Protein AF-A0A5R9F0Y2-F1 (afdb_monomer_lite)

Sequence (307 aa):
MKTRLLLIGHESNLNKVKTIAKEFPQLSIMTVEDQSEITPALSGKIDGVIVANPLQMPNEVSMLLDELPVFHMNYSAIALYTTLFKFFFNHNGNTSSPRMLSIDFFNKEDIRKQLAEEGISSERLRIKEYHASIDPAELINFHTGSWQKENEGAVITCHPEVYDSLKEEQVETYLITPTTPCVKSLLNSIIAKVKDYQKISQAENFRVRYEKAGSLLKEIGMSGTTIHRLGCLCDSIGSNNITAAELAKGFSITLRSARRILTTLEDHRIAKVIGEEQIKGRGRPRYVYHIDFNQFNVDKRLIPAYG

Radius of gyration: 22.87 Å; chains: 1; bounding box: 63×36×59 Å

pLDDT: mean 75.78, std 15.46, range [30.14, 96.06]

Foldseek 3Di:
DAAEEEEDDDPVQVVLLVVLCVVPPSHHYDYDPDPVPLALVCLLVHQAYEYQALADDPVVSCVSNFPHHYFYQDADVVLVVVQVVVVCVVVVPDPPDDAAEEEEEADPPVNCVVCVVVVHDCPSYNYDYDDNPDDLVVSLCSVVVVCVPDDQHAYEYRDPVSQVVCVVVVGRYHHRGHDSVSSVVRVVVCVVVSVVVVVVCVVAQFDWDQPPCPVVCVVLVHGPVLVVLLVVLCVVVVHLKDWLVSQCVSVVHDSVVSVVSQVSCVVSVQKDFPDWDDDPDDDDTTTIIRGRCVSRVPDTDGHRSPD

Secondary structure (DSSP, 8-state):
-PEEEEEES-HHHHHHHHHHHTT-TTEEEEE-SSGGG--GGGGGG-SEEEE-SSSPPPHHHHHHTTTSPEEEPPPPHHHHHHHHHHHHHHHTT--SSPPPEEEEES-HHHHHHHHHHTT---TTEEEEEP-TT--HHHHHHHHHHHHTTSSS-EEEES-HHHHHHHHHTT--EEE----HHHHHHHHHHHHHHHHHHHHHHHHSSEEEEESS-HHHHHHHT--HHHHHHHHHHHHHHTSSEEEHHHHHHHHT--HHHHHHHHHHHHHTTSEEEEEE---SSS----EEEEE-GGGTGGGEEEEES--

Organism: NCBI:txid2574798

InterPro domains:
  IPR036390 Winged helix DNA-binding domain superfamily [SSF46785] (240-295)

Structure (mmCIF, N/CA/C/O backbone):
data_AF-A0A5R9F0Y2-F1
#
_entry.id   AF-A0A5R9F0Y2-F1
#
loop_
_atom_site.group_PDB
_atom_site.id
_atom_site.type_symbol
_atom_site.label_atom_id
_atom_site.label_alt_id
_atom_site.label_comp_id
_atom_site.label_asym_id
_atom_site.label_entity_id
_atom_site.label_seq_id
_atom_site.pdbx_PDB_ins_code
_atom_site.Cartn_x
_atom_site.Cartn_y
_atom_site.Cartn_z
_atom_site.occupancy
_atom_site.B_iso_or_equiv
_atom_site.auth_seq_id
_atom_site.auth_comp_id
_atom_site.auth_asym_id
_atom_site.auth_atom_id
_atom_site.pdbx_PDB_model_num
ATOM 1 N N . MET A 1 1 ? -2.686 12.774 24.345 1.00 71.31 1 MET A N 1
ATOM 2 C CA . MET A 1 1 ? -2.269 11.362 24.193 1.00 71.31 1 MET A CA 1
ATOM 3 C C . MET A 1 1 ? -1.769 11.168 22.766 1.00 71.31 1 MET A C 1
ATOM 5 O O . MET A 1 1 ? -2.377 11.753 21.876 1.00 71.31 1 MET A O 1
ATOM 9 N N . LYS A 1 2 ? -0.657 10.453 22.540 1.00 87.50 2 LYS A N 1
ATOM 10 C CA . LYS A 1 2 ? -0.173 10.158 21.177 1.00 87.50 2 LYS A CA 1
ATOM 11 C C . LYS A 1 2 ? -0.897 8.933 20.620 1.00 87.50 2 LYS A C 1
ATOM 13 O O . LYS A 1 2 ? -1.121 7.993 21.374 1.00 87.50 2 LYS A O 1
ATOM 18 N N . THR A 1 3 ? -1.203 8.936 19.328 1.00 89.06 3 THR A N 1
ATOM 19 C CA . THR A 1 3 ? -1.705 7.763 18.605 1.00 89.06 3 THR A CA 1
ATOM 20 C C . THR A 1 3 ? -0.546 6.809 18.329 1.00 89.06 3 THR A C 1
ATOM 22 O O . THR A 1 3 ? 0.406 7.170 17.636 1.00 89.06 3 THR A O 1
ATOM 25 N N . ARG A 1 4 ? -0.607 5.603 18.885 1.00 91.44 4 ARG A N 1
ATOM 26 C CA . ARG A 1 4 ? 0.415 4.555 18.788 1.00 91.44 4 ARG A CA 1
ATOM 27 C C . ARG A 1 4 ? 0.116 3.686 17.574 1.00 91.44 4 ARG A C 1
ATOM 29 O O . ARG A 1 4 ? -0.968 3.128 17.481 1.00 91.44 4 ARG A O 1
ATOM 36 N N . LEU A 1 5 ? 1.042 3.578 16.635 1.00 91.12 5 LEU A N 1
ATOM 37 C CA . LEU A 1 5 ? 0.836 2.843 15.390 1.00 91.12 5 LEU A CA 1
ATOM 38 C C . LEU A 1 5 ? 1.921 1.791 15.238 1.00 91.12 5 LEU A C 1
ATOM 40 O O . LEU A 1 5 ? 3.105 2.111 15.352 1.00 91.12 5 LEU A O 1
ATOM 44 N N . LEU A 1 6 ? 1.515 0.561 14.944 1.00 91.06 6 LEU A N 1
ATOM 45 C CA . LEU A 1 6 ? 2.432 -0.473 14.493 1.00 91.06 6 LEU A CA 1
ATOM 46 C C . LEU A 1 6 ? 2.677 -0.291 12.997 1.00 91.06 6 LEU A C 1
ATOM 48 O O . LEU A 1 6 ? 1.733 -0.236 12.220 1.00 91.06 6 LEU A O 1
ATOM 52 N N . LEU A 1 7 ? 3.932 -0.200 12.587 1.00 91.12 7 LEU A N 1
ATOM 53 C CA . LEU A 1 7 ? 4.339 -0.110 11.195 1.00 91.12 7 LEU A CA 1
ATOM 54 C C . LEU A 1 7 ? 4.977 -1.438 10.780 1.00 91.12 7 LEU A C 1
ATOM 56 O O . LEU A 1 7 ? 5.962 -1.861 11.381 1.00 91.12 7 LEU A O 1
ATOM 60 N N . ILE A 1 8 ? 4.426 -2.060 9.739 1.00 87.19 8 ILE A N 1
ATOM 61 C CA . ILE A 1 8 ? 4.909 -3.326 9.177 1.00 87.19 8 ILE A CA 1
ATOM 62 C C . ILE A 1 8 ? 5.241 -3.166 7.695 1.00 87.19 8 ILE A C 1
ATOM 64 O O . ILE A 1 8 ? 4.561 -2.441 6.967 1.00 87.19 8 ILE A O 1
ATOM 68 N N . GLY A 1 9 ? 6.299 -3.830 7.238 1.00 83.88 9 GLY A N 1
ATOM 69 C CA . GLY A 1 9 ? 6.729 -3.798 5.844 1.00 83.88 9 GLY A CA 1
ATOM 70 C C . GLY A 1 9 ? 8.238 -3.946 5.674 1.00 83.88 9 GLY A C 1
ATOM 71 O O . GLY A 1 9 ? 8.953 -4.229 6.625 1.00 83.88 9 GLY A O 1
ATOM 72 N N . HIS A 1 10 ? 8.714 -3.739 4.449 1.00 86.12 10 HIS A N 1
ATOM 73 C CA . HIS A 1 10 ? 10.122 -3.894 4.091 1.00 86.12 10 HIS A CA 1
ATOM 74 C C . HIS A 1 10 ? 10.955 -2.725 4.620 1.00 86.12 10 HIS A C 1
ATOM 76 O O . HIS A 1 10 ? 10.489 -1.579 4.615 1.00 86.12 10 HIS A O 1
ATOM 82 N N . GLU A 1 11 ? 12.199 -2.990 5.020 1.00 86.69 11 GLU A N 1
ATOM 83 C CA . GLU A 1 11 ? 13.058 -2.047 5.747 1.00 86.69 11 GLU A CA 1
ATOM 84 C C . GLU A 1 11 ? 13.172 -0.678 5.052 1.00 86.69 11 GLU A C 1
ATOM 86 O O . GLU A 1 11 ? 13.029 0.376 5.680 1.00 86.69 11 GLU A O 1
ATOM 91 N N . SER A 1 12 ? 13.314 -0.678 3.722 1.00 83.62 12 SER A N 1
ATOM 92 C CA . SER A 1 12 ? 13.394 0.556 2.924 1.00 83.62 12 SER A CA 1
ATOM 93 C C . SER A 1 12 ? 12.154 1.449 3.074 1.00 83.62 12 SER A C 1
ATOM 95 O O . SER A 1 12 ? 12.262 2.678 3.120 1.00 83.62 12 SER A O 1
ATOM 97 N N . ASN A 1 13 ? 10.967 0.848 3.189 1.00 88.19 13 ASN A N 1
ATOM 98 C CA . ASN A 1 13 ? 9.717 1.574 3.400 1.00 88.19 13 ASN A CA 1
ATOM 99 C C . ASN A 1 13 ? 9.565 1.992 4.867 1.00 88.19 13 ASN A C 1
ATOM 101 O O . ASN A 1 13 ? 9.150 3.125 5.135 1.00 88.19 13 ASN A O 1
ATOM 105 N N . LEU A 1 14 ? 9.961 1.127 5.810 1.00 90.81 14 LEU A N 1
ATOM 106 C CA . LEU A 1 14 ? 9.933 1.423 7.244 1.00 90.81 14 LEU A CA 1
ATOM 107 C C . LEU A 1 14 ? 10.749 2.677 7.571 1.00 90.81 14 LEU A C 1
ATOM 109 O O . LEU A 1 14 ? 10.239 3.605 8.202 1.00 90.81 14 LEU A O 1
ATOM 113 N N . ASN A 1 15 ? 11.992 2.741 7.090 1.00 90.56 15 ASN A N 1
ATOM 114 C CA . ASN A 1 15 ? 12.909 3.852 7.344 1.00 90.56 15 ASN A CA 1
ATOM 115 C C . ASN A 1 15 ? 12.370 5.180 6.791 1.00 90.56 15 ASN A C 1
ATOM 117 O O . ASN A 1 15 ? 12.447 6.225 7.452 1.00 90.56 15 ASN A O 1
ATOM 121 N N . LYS A 1 16 ? 11.745 5.142 5.609 1.00 90.81 16 LYS A N 1
ATOM 122 C CA . LYS A 1 16 ? 11.126 6.316 4.984 1.00 90.81 16 LYS A CA 1
ATOM 123 C C . LYS A 1 16 ? 9.932 6.830 5.787 1.00 90.81 16 LYS A C 1
ATOM 125 O O . LYS A 1 16 ? 9.860 8.024 6.080 1.00 90.81 16 LYS A O 1
ATOM 130 N N . VAL A 1 17 ? 9.022 5.937 6.183 1.00 92.06 17 VAL A N 1
ATOM 131 C CA . VAL A 1 17 ? 7.842 6.305 6.980 1.00 92.06 17 VAL A CA 1
ATOM 132 C C . VAL A 1 17 ? 8.257 6.812 8.361 1.00 92.06 17 VAL A C 1
ATOM 134 O O . VAL A 1 17 ? 7.778 7.867 8.770 1.00 92.06 17 VAL A O 1
ATOM 137 N N . LYS A 1 18 ? 9.201 6.145 9.043 1.00 93.62 18 LYS A N 1
ATOM 138 C CA . LYS A 1 18 ? 9.765 6.596 10.330 1.00 93.62 18 LYS A CA 1
ATOM 139 C C . LYS A 1 18 ? 10.331 8.009 10.245 1.00 93.62 18 LYS A C 1
ATOM 141 O O . LYS A 1 18 ? 10.081 8.826 11.126 1.00 93.62 18 LYS A O 1
ATOM 146 N N . THR A 1 19 ? 11.088 8.300 9.188 1.00 95.00 19 THR A N 1
ATOM 147 C CA . THR A 1 19 ? 11.709 9.616 8.997 1.00 95.00 19 THR A CA 1
ATOM 148 C C . THR A 1 19 ? 10.657 10.708 8.848 1.00 95.00 19 THR A C 1
ATOM 150 O O . THR A 1 19 ? 10.726 11.715 9.546 1.00 95.00 19 THR A O 1
ATOM 153 N N . ILE A 1 20 ? 9.649 10.487 8.003 1.00 95.25 20 ILE A N 1
ATOM 154 C CA . ILE A 1 20 ? 8.573 11.459 7.763 1.00 95.25 20 ILE A CA 1
ATOM 155 C C . ILE A 1 20 ? 7.670 11.602 8.996 1.00 95.25 20 ILE A C 1
ATOM 157 O O . ILE A 1 20 ? 7.232 12.705 9.314 1.00 95.25 20 ILE A O 1
ATOM 161 N N . ALA A 1 21 ? 7.427 10.517 9.736 1.00 95.12 21 ALA A N 1
ATOM 162 C CA . ALA A 1 21 ? 6.605 10.529 10.944 1.00 95.12 21 ALA A CA 1
ATOM 163 C C . ALA A 1 21 ? 7.174 11.413 12.068 1.00 95.12 21 ALA A C 1
ATOM 165 O O . ALA A 1 21 ? 6.412 11.838 12.934 1.00 95.12 21 ALA A O 1
ATOM 166 N N . LYS A 1 22 ? 8.471 11.762 12.041 1.00 94.88 22 LYS A N 1
ATOM 167 C CA . LYS A 1 22 ? 9.067 12.741 12.972 1.00 94.88 22 LYS A CA 1
ATOM 168 C C . LYS A 1 22 ? 8.410 14.123 12.878 1.00 94.88 22 LYS A C 1
ATOM 170 O O . LYS A 1 22 ? 8.392 14.845 13.869 1.00 94.88 22 LYS A O 1
ATOM 175 N N . GLU A 1 23 ? 7.833 14.470 11.725 1.00 96.06 23 GLU A N 1
ATOM 176 C CA . GLU A 1 23 ? 7.070 15.711 11.528 1.00 96.06 23 GLU A CA 1
ATOM 177 C C . GLU A 1 23 ? 5.672 15.675 12.189 1.00 96.06 23 GLU A C 1
ATOM 179 O O . GLU A 1 23 ? 4.984 16.693 12.236 1.00 96.06 23 GLU A O 1
ATOM 184 N N . PHE A 1 24 ? 5.235 14.520 12.708 1.00 94.44 24 PHE A N 1
ATOM 185 C CA . PHE A 1 24 ? 3.897 14.292 13.261 1.00 94.44 24 PHE A CA 1
ATOM 186 C C . PHE A 1 24 ? 3.978 13.936 14.757 1.00 94.44 24 PHE A C 1
ATOM 188 O O . PHE A 1 24 ? 3.815 12.771 15.125 1.00 94.44 24 PHE A O 1
ATOM 195 N N . PRO A 1 25 ? 4.203 14.913 15.659 1.00 91.56 25 PRO A N 1
ATOM 196 C CA . PRO A 1 25 ? 4.453 14.661 17.086 1.00 91.56 25 PRO A CA 1
ATOM 197 C C . PRO A 1 25 ? 3.296 13.972 17.830 1.00 91.56 25 PRO A C 1
ATOM 199 O O . PRO A 1 25 ? 3.507 13.371 18.886 1.00 91.56 25 PRO A O 1
ATOM 202 N N . GLN A 1 26 ? 2.080 14.043 17.285 1.00 90.19 26 GLN A N 1
ATOM 203 C CA . GLN A 1 26 ? 0.885 13.346 17.760 1.00 90.19 26 GLN A CA 1
ATOM 204 C C . GLN A 1 26 ? 0.903 11.835 17.495 1.00 90.19 26 GLN A C 1
ATOM 206 O O . GLN A 1 26 ? 0.071 11.125 18.056 1.00 90.19 26 GLN A O 1
ATOM 211 N N . LEU A 1 27 ? 1.823 11.340 16.665 1.00 93.31 27 LEU A N 1
ATOM 212 C CA . LEU A 1 27 ? 1.974 9.924 16.352 1.00 93.31 27 LEU A CA 1
ATOM 213 C C . LEU A 1 27 ? 3.164 9.321 17.106 1.00 93.31 27 LEU A C 1
ATOM 215 O O . LEU A 1 27 ? 4.168 9.979 17.378 1.00 93.31 27 LEU A O 1
ATOM 219 N N . SER A 1 28 ? 3.047 8.041 17.436 1.00 93.81 28 SER A N 1
ATOM 220 C CA . SER A 1 28 ? 4.111 7.213 17.993 1.00 93.81 28 SER A CA 1
ATOM 221 C C . SER A 1 28 ? 4.219 5.953 17.149 1.00 93.81 28 SER A C 1
ATOM 223 O O . SER A 1 28 ? 3.343 5.097 17.219 1.00 93.81 28 SER A O 1
ATOM 225 N N . ILE A 1 29 ? 5.270 5.850 16.338 1.00 93.88 29 ILE A N 1
ATOM 226 C CA . ILE A 1 29 ? 5.467 4.722 15.423 1.00 93.88 29 ILE A CA 1
ATOM 227 C C . ILE A 1 29 ? 6.321 3.647 16.098 1.00 93.88 29 ILE A C 1
ATOM 229 O O . ILE A 1 29 ? 7.436 3.929 16.533 1.00 93.88 29 ILE A O 1
ATOM 233 N N . MET A 1 30 ? 5.802 2.425 16.148 1.00 91.00 30 MET A N 1
ATOM 234 C CA . MET A 1 30 ? 6.503 1.212 16.565 1.00 91.00 30 MET A CA 1
ATOM 235 C C . MET A 1 30 ? 6.769 0.337 15.338 1.00 91.00 30 MET A C 1
ATOM 237 O O . MET A 1 30 ? 5.952 0.299 14.425 1.00 91.00 30 MET A O 1
ATOM 241 N N . THR A 1 31 ? 7.890 -0.375 15.318 1.00 89.50 31 THR A N 1
ATOM 242 C CA . THR A 1 31 ? 8.151 -1.456 14.356 1.00 89.50 31 THR A CA 1
ATOM 243 C C . THR A 1 31 ? 8.477 -2.730 15.102 1.00 89.50 31 THR A C 1
ATOM 245 O O . THR A 1 31 ? 8.973 -2.655 16.223 1.00 89.50 31 THR A O 1
ATOM 248 N N . VAL A 1 32 ? 8.236 -3.854 14.446 1.00 83.06 32 VAL A N 1
ATOM 249 C CA . VAL A 1 32 ? 8.752 -5.170 14.827 1.00 83.06 32 VAL A CA 1
ATOM 250 C C . VAL A 1 32 ? 9.826 -5.566 13.819 1.00 83.06 32 VAL A C 1
ATOM 252 O O . VAL A 1 32 ? 9.733 -5.152 12.657 1.00 83.06 32 VAL A O 1
ATOM 255 N N . GLU A 1 33 ? 10.858 -6.277 14.262 1.00 72.75 33 GLU A N 1
ATOM 256 C CA . GLU A 1 33 ? 11.889 -6.801 13.358 1.00 72.75 33 GLU A CA 1
ATOM 257 C C . GLU A 1 33 ? 11.380 -8.079 12.688 1.00 72.75 33 GLU A C 1
ATOM 259 O O . GLU A 1 33 ? 11.522 -8.236 11.476 1.00 72.75 33 GLU A O 1
ATOM 264 N N . ASP A 1 34 ? 10.683 -8.919 13.455 1.00 73.19 34 ASP A N 1
ATOM 265 C CA . ASP A 1 34 ? 10.037 -10.140 12.984 1.00 73.19 34 ASP A CA 1
ATOM 266 C C . ASP A 1 34 ? 8.507 -10.077 13.164 1.00 73.19 34 ASP A C 1
ATOM 268 O O . ASP A 1 34 ? 7.974 -9.589 14.163 1.00 73.19 34 ASP A O 1
ATOM 272 N N . GLN A 1 35 ? 7.769 -10.612 12.188 1.00 70.62 35 GLN A N 1
ATOM 273 C CA . GLN A 1 35 ? 6.322 -10.800 12.293 1.00 70.62 35 GLN A CA 1
ATOM 274 C C . GLN A 1 35 ? 5.934 -11.708 13.470 1.00 70.62 35 GLN A C 1
ATOM 276 O O . GLN A 1 35 ? 4.839 -11.552 14.008 1.00 70.62 35 GLN A O 1
ATOM 281 N N . SER A 1 36 ? 6.821 -12.609 13.905 1.00 74.94 36 SER A N 1
ATOM 282 C CA . SER A 1 36 ? 6.625 -13.464 15.081 1.00 74.94 36 SER A CA 1
ATOM 283 C C . SER A 1 36 ? 6.487 -12.678 16.397 1.00 74.94 36 SER A C 1
ATOM 285 O O . SER A 1 36 ? 5.873 -13.166 17.347 1.00 74.94 36 SER A O 1
ATOM 287 N N . GLU A 1 37 ? 6.973 -11.432 16.452 1.00 79.69 37 GLU A N 1
ATOM 288 C CA . GLU A 1 37 ? 6.810 -10.536 17.606 1.00 79.69 37 GLU A CA 1
ATOM 289 C C . GLU A 1 37 ? 5.394 -9.949 17.714 1.00 79.69 37 GLU A C 1
ATOM 291 O O . GLU A 1 37 ? 4.997 -9.411 18.758 1.00 79.69 37 GLU A O 1
ATOM 296 N N . ILE A 1 38 ? 4.608 -10.038 16.638 1.00 79.81 38 ILE A N 1
ATOM 297 C CA . ILE A 1 38 ? 3.226 -9.579 16.626 1.00 79.81 38 ILE A CA 1
ATOM 298 C C . ILE A 1 38 ? 2.396 -10.579 17.425 1.00 79.81 38 ILE A C 1
ATOM 300 O O . ILE A 1 38 ? 2.061 -11.661 16.964 1.00 79.81 38 ILE A O 1
ATOM 304 N N . THR A 1 39 ? 2.046 -10.201 18.651 1.00 77.31 39 THR A N 1
ATOM 305 C CA . THR A 1 39 ? 1.266 -11.033 19.575 1.00 77.31 39 THR A CA 1
ATOM 306 C C . THR A 1 39 ? -0.058 -10.359 19.932 1.00 77.31 39 THR A C 1
ATOM 308 O O . THR A 1 39 ? -0.165 -9.132 19.841 1.00 77.31 39 THR A O 1
ATOM 311 N N . PRO A 1 40 ? -1.065 -11.097 20.440 1.00 68.81 40 PRO A N 1
ATOM 312 C CA . PRO A 1 40 ? -2.323 -10.491 20.882 1.00 68.81 40 PRO A CA 1
ATOM 313 C C . PRO A 1 40 ? -2.120 -9.441 21.984 1.00 68.81 40 PRO A C 1
ATOM 315 O O . PRO A 1 40 ? -2.870 -8.473 22.067 1.00 68.81 40 PRO A O 1
ATOM 318 N N . ALA A 1 41 ? -1.070 -9.577 22.803 1.00 72.38 41 ALA A N 1
ATOM 319 C CA . ALA A 1 41 ? -0.707 -8.604 23.835 1.00 72.38 41 ALA A CA 1
ATOM 320 C C . ALA A 1 41 ? -0.297 -7.231 23.262 1.00 72.38 41 ALA A C 1
ATOM 322 O O . ALA A 1 41 ? -0.355 -6.220 23.968 1.00 72.38 41 ALA A O 1
ATOM 323 N N . LEU A 1 42 ? 0.104 -7.176 21.988 1.00 76.19 42 LEU A N 1
ATOM 324 C CA . LEU A 1 42 ? 0.443 -5.936 21.298 1.00 76.19 42 LEU A CA 1
ATOM 325 C C . LEU A 1 42 ? -0.798 -5.074 21.030 1.00 76.19 42 LEU A C 1
ATOM 327 O O . LEU A 1 42 ? -0.689 -3.850 21.049 1.00 76.19 42 LEU A O 1
ATOM 331 N N . SER A 1 43 ? -1.977 -5.688 20.875 1.00 69.50 43 SER A N 1
ATOM 332 C CA . SER A 1 43 ? -3.241 -4.993 20.583 1.00 69.50 43 SER A CA 1
ATOM 333 C C . SER A 1 43 ? -3.607 -3.922 21.623 1.00 69.50 43 SER A C 1
ATOM 335 O O . SER A 1 43 ? -4.111 -2.862 21.271 1.00 69.50 43 SER A O 1
ATOM 337 N N . GLY A 1 44 ? -3.288 -4.133 22.908 1.00 70.94 44 GLY A N 1
ATOM 338 C CA . GLY A 1 44 ? -3.512 -3.142 23.972 1.00 70.94 44 GLY A CA 1
ATOM 339 C C . GLY A 1 44 ? -2.515 -1.971 23.968 1.00 70.94 44 GLY A C 1
ATOM 340 O O . GLY A 1 44 ? -2.725 -0.946 24.626 1.00 70.94 44 GLY A O 1
ATOM 341 N N . LYS A 1 45 ? -1.410 -2.104 23.226 1.00 81.69 45 LYS A N 1
ATOM 342 C CA . LYS A 1 45 ? -0.309 -1.131 23.178 1.00 81.69 45 LYS A CA 1
ATOM 343 C C . LYS A 1 45 ? -0.343 -0.237 21.941 1.00 81.69 45 LYS A C 1
ATOM 345 O O . LYS A 1 45 ? 0.433 0.717 21.886 1.00 81.69 45 LYS A O 1
ATOM 350 N N . ILE A 1 46 ? -1.222 -0.513 20.985 1.00 86.31 46 ILE A N 1
ATOM 351 C CA . ILE A 1 46 ? -1.325 0.217 19.722 1.00 86.31 46 ILE A CA 1
ATOM 352 C C . ILE A 1 46 ? -2.778 0.603 19.436 1.00 86.31 46 ILE A C 1
ATOM 354 O O . ILE A 1 46 ? -3.711 -0.004 19.948 1.00 86.31 46 ILE A O 1
ATOM 358 N N . ASP A 1 47 ? -2.954 1.630 18.616 1.00 82.38 47 ASP A N 1
ATOM 359 C CA . ASP A 1 47 ? -4.246 2.206 18.236 1.00 82.38 47 ASP A CA 1
ATOM 360 C C . ASP A 1 47 ? -4.547 1.990 16.734 1.00 82.38 47 ASP A C 1
ATOM 362 O O . ASP A 1 47 ? -5.606 2.378 16.245 1.00 82.38 47 ASP A O 1
ATOM 366 N N . GLY A 1 48 ? -3.612 1.394 15.984 1.00 82.00 48 GLY A N 1
ATOM 367 C CA . GLY A 1 48 ? -3.753 1.084 14.562 1.00 82.00 48 GLY A CA 1
ATOM 368 C C . GLY A 1 48 ? -2.488 0.484 13.949 1.00 82.00 48 GLY A C 1
ATOM 369 O O . GLY A 1 48 ? -1.419 0.485 14.565 1.00 82.00 48 GLY A O 1
ATOM 370 N N . VAL A 1 49 ? -2.615 -0.009 12.718 1.00 85.38 49 VAL A N 1
ATOM 371 C CA . VAL A 1 49 ? -1.536 -0.668 11.966 1.00 85.38 49 VAL A CA 1
ATOM 372 C C . VAL A 1 49 ? -1.335 0.041 10.632 1.00 85.38 49 VAL A C 1
ATOM 374 O O . VAL A 1 49 ? -2.302 0.314 9.931 1.00 85.38 49 VAL A O 1
ATOM 377 N N . ILE A 1 50 ? -0.092 0.332 10.257 1.00 87.38 50 ILE A N 1
ATOM 378 C CA . ILE A 1 50 ? 0.285 0.800 8.925 1.00 87.38 50 ILE A CA 1
ATOM 379 C C . ILE A 1 50 ? 0.993 -0.338 8.193 1.00 87.38 50 ILE A C 1
ATOM 381 O O . ILE A 1 50 ? 2.065 -0.774 8.611 1.00 87.38 50 ILE A O 1
ATOM 385 N N . VAL A 1 51 ? 0.433 -0.753 7.061 1.00 83.81 51 VAL A N 1
ATOM 386 C CA . VAL A 1 51 ? 1.081 -1.661 6.111 1.00 83.81 51 VAL A CA 1
ATOM 387 C C . VAL A 1 51 ? 1.826 -0.818 5.083 1.00 83.81 51 VAL A C 1
ATOM 389 O O . VAL A 1 51 ? 1.217 -0.140 4.253 1.00 83.81 51 VAL A O 1
ATOM 392 N N . ALA A 1 52 ? 3.155 -0.814 5.169 1.00 83.81 52 ALA A N 1
ATOM 393 C CA . ALA A 1 52 ? 4.019 0.041 4.362 1.00 83.81 52 ALA A CA 1
ATOM 394 C C . ALA A 1 52 ? 4.268 -0.496 2.944 1.00 83.81 52 ALA A C 1
ATOM 396 O O . ALA A 1 52 ? 4.721 0.245 2.072 1.00 83.81 52 ALA A O 1
ATOM 397 N N . ASN A 1 53 ? 3.964 -1.769 2.708 1.00 76.25 53 ASN A N 1
ATOM 398 C CA . ASN A 1 53 ? 4.149 -2.452 1.433 1.00 76.25 53 ASN A CA 1
ATOM 399 C C . ASN A 1 53 ? 2.823 -2.528 0.660 1.00 76.25 53 ASN A C 1
ATOM 401 O O . ASN A 1 53 ? 1.762 -2.484 1.282 1.00 76.25 53 ASN A O 1
ATOM 405 N N . PRO A 1 54 ? 2.857 -2.702 -0.672 1.00 62.78 54 PRO A N 1
ATOM 406 C CA . PRO A 1 54 ? 1.649 -2.957 -1.461 1.00 62.78 54 PRO A CA 1
ATOM 407 C C . PRO A 1 54 ? 1.050 -4.361 -1.234 1.00 62.78 54 PRO A C 1
ATOM 409 O O . PRO A 1 54 ? 0.041 -4.702 -1.850 1.00 62.78 54 PRO A O 1
ATOM 412 N N . LEU A 1 55 ? 1.656 -5.153 -0.345 1.00 64.12 55 LEU A N 1
ATOM 413 C CA . LEU A 1 55 ? 1.232 -6.497 0.030 1.00 64.12 55 LEU A CA 1
ATOM 414 C C . LEU A 1 55 ? -0.024 -6.477 0.903 1.00 64.12 55 LEU A C 1
ATOM 416 O O . LEU A 1 55 ? -0.269 -5.539 1.671 1.00 64.12 55 LEU A O 1
ATOM 420 N N . GLN A 1 56 ? -0.793 -7.562 0.825 1.00 63.16 56 GLN A N 1
ATOM 421 C CA . GLN A 1 56 ? -1.783 -7.851 1.854 1.00 63.16 56 GLN A CA 1
ATOM 422 C C . GLN A 1 56 ? -1.072 -8.185 3.162 1.00 63.16 56 GLN A C 1
ATOM 424 O O . GLN A 1 56 ? 0.021 -8.749 3.180 1.00 63.16 56 GLN A O 1
ATOM 429 N N . MET A 1 57 ? -1.699 -7.805 4.269 1.00 66.75 57 MET A N 1
ATOM 430 C CA . MET A 1 57 ? -1.249 -8.259 5.574 1.00 66.75 57 MET A CA 1
ATOM 431 C C . MET A 1 57 ? -1.473 -9.778 5.657 1.00 66.75 57 MET A C 1
ATOM 433 O O . MET A 1 57 ? -2.563 -10.215 5.280 1.00 66.75 57 MET A O 1
ATOM 437 N N . PRO A 1 58 ? -0.495 -10.570 6.134 1.00 65.50 58 PRO A N 1
ATOM 438 C CA . PRO A 1 58 ? -0.691 -12.001 6.342 1.00 65.50 58 PRO A CA 1
ATOM 439 C C . PRO A 1 58 ? -1.919 -12.268 7.215 1.00 65.50 58 PRO A C 1
ATOM 441 O O . PRO A 1 58 ? -2.205 -11.504 8.145 1.00 65.50 58 PRO A O 1
ATOM 444 N N . ASN A 1 59 ? -2.652 -13.342 6.921 1.00 62.28 59 ASN A N 1
ATOM 445 C CA . ASN A 1 59 ? -3.897 -13.664 7.620 1.00 62.28 59 ASN A CA 1
ATOM 446 C C . ASN A 1 59 ? -3.657 -13.862 9.121 1.00 62.28 59 ASN A C 1
ATOM 448 O O . ASN A 1 59 ? -4.448 -13.408 9.939 1.00 62.28 59 ASN A O 1
ATOM 452 N N . GLU A 1 60 ? -2.532 -14.467 9.485 1.00 64.31 60 GLU A N 1
ATOM 453 C CA . GLU A 1 60 ? -2.110 -14.711 10.861 1.00 64.31 60 GLU A CA 1
ATOM 454 C C . GLU A 1 60 ? -1.971 -13.388 11.620 1.00 64.31 60 GLU A C 1
ATOM 456 O O . GLU A 1 60 ? -2.570 -13.204 12.678 1.00 64.31 60 GLU A O 1
ATOM 461 N N . VAL A 1 61 ? -1.266 -12.417 11.032 1.00 67.50 61 VAL A N 1
ATOM 462 C CA . VAL A 1 61 ? -1.106 -11.065 11.588 1.00 67.50 61 VAL A CA 1
ATOM 463 C C . VAL A 1 61 ? -2.458 -10.353 11.678 1.00 67.50 61 VAL A C 1
ATOM 465 O O . VAL A 1 61 ? -2.756 -9.709 12.686 1.00 67.50 61 VAL A O 1
ATOM 468 N N . SER A 1 62 ? -3.310 -10.515 10.660 1.00 66.31 62 SER A N 1
ATOM 469 C CA . SER A 1 62 ? -4.666 -9.959 10.657 1.00 66.31 62 SER A CA 1
ATOM 470 C C . SER A 1 62 ? -5.539 -10.499 11.782 1.00 66.31 62 SER A C 1
ATOM 472 O O . SER A 1 62 ? -6.345 -9.750 12.327 1.00 66.31 62 SER A O 1
ATOM 474 N N . MET A 1 63 ? -5.398 -11.778 12.125 1.00 64.50 63 MET A N 1
ATOM 475 C CA . MET A 1 63 ? -6.153 -12.413 13.205 1.00 64.50 63 MET A CA 1
ATOM 476 C C . MET A 1 63 ? -5.636 -12.008 14.591 1.00 64.50 63 MET A C 1
ATOM 478 O O . MET A 1 63 ? -6.406 -11.976 15.547 1.00 64.50 63 MET A O 1
ATOM 482 N N . LEU A 1 64 ? -4.341 -11.708 14.722 1.00 63.22 64 LEU A N 1
ATOM 483 C CA . LEU A 1 64 ? -3.711 -11.338 15.997 1.00 63.22 64 LEU A CA 1
ATOM 484 C C . LEU A 1 64 ? -3.952 -9.874 16.381 1.00 63.22 64 LEU A C 1
ATOM 486 O O . LEU A 1 64 ? -3.999 -9.545 17.567 1.00 63.22 64 LEU A O 1
ATOM 490 N N . LEU A 1 65 ? -4.101 -9.006 15.381 1.00 65.56 65 LEU A N 1
ATOM 491 C CA . LEU A 1 65 ? -4.360 -7.573 15.534 1.00 65.56 65 LEU A CA 1
ATOM 492 C C . LEU A 1 65 ? -5.838 -7.227 15.324 1.00 65.56 65 LEU A C 1
ATOM 494 O O . LEU A 1 65 ? -6.159 -6.089 14.967 1.00 65.56 65 LEU A O 1
ATOM 498 N N . ASP A 1 66 ? -6.716 -8.216 15.523 1.00 57.72 66 ASP A N 1
ATOM 499 C CA . ASP A 1 66 ? -8.150 -8.080 15.304 1.00 57.72 66 ASP A CA 1
ATOM 500 C C . ASP A 1 66 ? -8.688 -6.840 16.034 1.00 57.72 66 ASP A C 1
ATOM 502 O O . ASP A 1 66 ? -8.227 -6.448 17.106 1.00 57.72 66 ASP A O 1
ATOM 506 N N . GLU A 1 67 ? -9.650 -6.191 15.393 1.00 59.56 67 GLU A N 1
ATOM 507 C CA . GLU A 1 67 ? -10.270 -4.927 15.796 1.00 59.56 67 GLU A CA 1
ATOM 508 C C . GLU A 1 67 ? -9.501 -3.609 15.582 1.00 59.56 67 GLU A C 1
ATOM 510 O O . GLU A 1 67 ? -10.113 -2.537 15.649 1.00 59.56 67 GLU A O 1
ATOM 515 N N . LEU A 1 68 ? -8.209 -3.636 15.250 1.00 69.75 68 LEU A N 1
ATOM 516 C CA . LEU A 1 68 ? -7.461 -2.403 14.988 1.00 69.75 68 LEU A CA 1
ATOM 517 C C . LEU A 1 68 ? -7.674 -1.876 13.561 1.00 69.75 68 LEU A C 1
ATOM 519 O O . LEU A 1 68 ? -7.742 -2.651 12.604 1.00 69.75 68 LEU A O 1
ATOM 523 N N . PRO A 1 69 ? -7.729 -0.545 13.364 1.00 71.81 69 PRO A N 1
ATOM 524 C CA . PRO A 1 69 ? -7.766 0.015 12.025 1.00 71.81 69 PRO A CA 1
ATOM 525 C C . PRO A 1 69 ? -6.436 -0.249 11.305 1.00 71.81 69 PRO A C 1
ATOM 527 O O . PRO A 1 69 ? -5.369 0.174 11.759 1.00 71.81 69 PRO A O 1
ATOM 530 N N . VAL A 1 70 ? -6.521 -0.923 10.158 1.00 77.62 70 VAL A N 1
ATOM 531 C CA . VAL A 1 70 ? -5.388 -1.184 9.263 1.00 77.62 70 VAL A CA 1
ATOM 532 C C . VAL A 1 70 ? -5.373 -0.148 8.142 1.00 77.62 70 VAL A C 1
ATOM 534 O O . VAL A 1 70 ? -6.367 0.082 7.448 1.00 77.62 70 VAL A O 1
ATOM 537 N N . PHE A 1 71 ? -4.228 0.498 7.970 1.00 80.12 71 PHE A N 1
ATOM 538 C CA . PHE A 1 71 ? -3.988 1.561 7.010 1.00 80.12 71 PHE A CA 1
ATOM 539 C C . PHE A 1 71 ? -2.946 1.101 5.998 1.00 80.12 71 PHE A C 1
ATOM 541 O O . PHE A 1 71 ? -1.799 0.842 6.348 1.00 80.12 71 PHE A O 1
ATOM 548 N N . HIS A 1 72 ? -3.334 1.025 4.731 1.00 75.75 72 HIS A N 1
ATOM 549 C CA . HIS A 1 72 ? -2.435 0.600 3.664 1.00 75.75 72 HIS A CA 1
ATOM 550 C C . HIS A 1 72 ? -1.775 1.806 2.998 1.00 75.75 72 HIS A C 1
ATOM 552 O O . HIS A 1 72 ? -2.429 2.814 2.712 1.00 75.75 72 HIS A O 1
ATOM 558 N N . MET A 1 73 ? -0.474 1.695 2.735 1.00 77.12 73 MET A N 1
ATOM 559 C CA . MET A 1 73 ? 0.238 2.658 1.908 1.00 77.12 73 MET A CA 1
ATOM 560 C C . MET A 1 73 ? -0.220 2.553 0.456 1.00 77.12 73 MET A C 1
ATOM 562 O O . MET A 1 73 ? -0.145 1.496 -0.166 1.00 77.12 73 MET A O 1
ATOM 566 N N . ASN A 1 74 ? -0.640 3.687 -0.100 1.00 67.06 74 ASN A N 1
ATOM 567 C CA . ASN A 1 74 ? -0.940 3.795 -1.520 1.00 67.06 74 ASN A CA 1
ATOM 568 C C . ASN A 1 74 ? 0.328 4.142 -2.301 1.00 67.06 74 ASN A C 1
ATOM 570 O O . ASN A 1 74 ? 1.082 5.046 -1.925 1.00 67.06 74 ASN A O 1
ATOM 574 N N . TYR A 1 75 ? 0.511 3.465 -3.429 1.00 70.62 75 TYR A N 1
ATOM 575 C CA . TYR A 1 75 ? 1.574 3.737 -4.385 1.00 70.62 75 TYR A CA 1
ATOM 576 C C . TYR A 1 75 ? 0.978 4.498 -5.568 1.00 70.62 75 TYR A C 1
ATOM 578 O O . TYR A 1 75 ? -0.009 4.075 -6.160 1.00 70.62 75 TYR A O 1
ATOM 586 N N . SER A 1 76 ? 1.544 5.664 -5.875 1.00 72.25 76 SER A N 1
ATOM 587 C CA . SER A 1 76 ? 1.100 6.516 -6.985 1.00 72.25 76 SER A CA 1
ATOM 588 C C . SER A 1 76 ? 1.981 6.314 -8.214 1.00 72.25 76 SER A C 1
ATOM 590 O O . SER A 1 76 ? 3.149 5.960 -8.073 1.00 72.25 76 SER A O 1
ATOM 592 N N . ALA A 1 77 ? 1.471 6.621 -9.412 1.00 80.62 77 ALA A N 1
ATOM 593 C CA . ALA A 1 77 ? 2.271 6.630 -10.646 1.00 80.62 77 ALA A CA 1
ATOM 594 C C . ALA A 1 77 ? 3.541 7.497 -10.520 1.00 80.62 77 ALA A C 1
ATOM 596 O O . ALA A 1 77 ? 4.594 7.149 -11.040 1.00 80.62 77 ALA A O 1
ATOM 597 N N . ILE A 1 78 ? 3.490 8.561 -9.711 1.00 83.00 78 ILE A N 1
ATOM 598 C CA . ILE A 1 78 ? 4.649 9.401 -9.376 1.00 83.00 78 ILE A CA 1
ATOM 599 C C . ILE A 1 78 ? 5.780 8.585 -8.728 1.00 83.00 78 ILE A C 1
ATOM 601 O O . ILE A 1 78 ? 6.951 8.860 -8.982 1.00 83.00 78 ILE A O 1
ATOM 605 N N . ALA A 1 79 ? 5.462 7.582 -7.902 1.00 86.69 79 ALA A N 1
ATOM 606 C CA . ALA A 1 79 ? 6.465 6.697 -7.309 1.00 86.69 79 ALA A CA 1
ATOM 607 C C . ALA A 1 79 ? 7.205 5.900 -8.391 1.00 86.69 79 ALA A C 1
ATOM 609 O O . ALA A 1 79 ? 8.434 5.868 -8.382 1.00 86.69 79 ALA A O 1
ATOM 610 N N . LEU A 1 80 ? 6.464 5.335 -9.352 1.00 88.25 80 LEU A N 1
ATOM 611 C CA . LEU A 1 80 ? 7.036 4.653 -10.511 1.00 88.25 80 LEU A CA 1
ATOM 612 C C . LEU A 1 80 ? 7.908 5.608 -11.338 1.00 88.25 80 LEU A C 1
ATOM 614 O O . LEU A 1 80 ? 9.065 5.296 -11.605 1.00 88.25 80 LEU A O 1
ATOM 618 N N . TYR A 1 81 ? 7.397 6.794 -11.682 1.00 89.44 81 TYR A N 1
ATOM 619 C CA . TYR A 1 81 ? 8.143 7.791 -12.459 1.00 89.44 81 TYR A CA 1
ATOM 620 C C . TYR A 1 81 ? 9.411 8.260 -11.748 1.00 89.44 81 TYR A C 1
ATOM 622 O O . TYR A 1 81 ? 10.449 8.420 -12.382 1.00 89.44 81 TYR A O 1
ATOM 630 N N . THR A 1 82 ? 9.371 8.410 -10.424 1.00 89.62 82 THR A N 1
ATOM 631 C CA . THR A 1 82 ? 10.560 8.740 -9.628 1.00 89.62 82 THR A CA 1
ATOM 632 C C . THR A 1 82 ? 11.600 7.623 -9.701 1.00 89.62 82 THR A C 1
ATOM 634 O O . THR A 1 82 ? 12.793 7.904 -9.798 1.00 89.62 82 THR A O 1
ATOM 637 N N . THR A 1 83 ? 11.180 6.357 -9.650 1.00 91.56 83 THR A N 1
ATOM 638 C CA . THR A 1 83 ? 12.098 5.216 -9.765 1.00 91.56 83 THR A CA 1
ATOM 639 C C . THR A 1 83 ? 12.683 5.097 -11.172 1.00 91.56 83 THR A C 1
ATOM 641 O O . THR A 1 83 ? 13.891 4.924 -11.304 1.00 91.56 83 THR A O 1
ATOM 644 N N . LEU A 1 84 ? 11.868 5.290 -12.213 1.00 89.00 84 LEU A N 1
ATOM 645 C CA . LEU A 1 84 ? 12.333 5.373 -13.601 1.00 89.00 84 LEU A CA 1
ATOM 646 C C . LEU A 1 84 ? 13.347 6.506 -13.784 1.00 89.00 84 LEU A C 1
ATOM 648 O O . LEU A 1 84 ? 14.410 6.298 -14.359 1.00 89.00 84 LEU A O 1
ATOM 652 N N . PHE A 1 85 ? 13.054 7.691 -13.247 1.00 88.12 85 PHE A N 1
ATOM 653 C CA . PHE A 1 85 ? 13.966 8.829 -13.299 1.00 88.12 85 PHE A CA 1
ATOM 654 C C . PHE A 1 85 ? 15.301 8.519 -12.616 1.00 88.12 85 PHE A C 1
ATOM 656 O O . PHE A 1 85 ? 16.347 8.801 -13.188 1.00 88.12 85 PHE A O 1
ATOM 663 N N . LYS A 1 86 ? 15.286 7.892 -11.431 1.00 87.94 86 LYS A N 1
ATOM 664 C CA . LYS A 1 86 ? 16.513 7.454 -10.741 1.00 87.94 86 LYS A CA 1
ATOM 665 C C . LYS A 1 86 ? 17.335 6.488 -11.586 1.00 87.94 86 LYS A C 1
ATOM 667 O O . LYS A 1 86 ? 18.545 6.662 -11.669 1.00 87.94 86 LYS A O 1
ATOM 672 N N . PHE A 1 87 ? 16.684 5.506 -12.210 1.00 88.31 87 PHE A N 1
ATOM 673 C CA . PHE A 1 87 ? 17.347 4.588 -13.130 1.00 88.31 87 PHE A CA 1
ATOM 674 C C . PHE A 1 87 ? 18.024 5.367 -14.267 1.00 88.31 87 PHE A C 1
ATOM 676 O O . PHE A 1 87 ? 19.242 5.325 -14.399 1.00 88.31 87 PHE A O 1
ATOM 683 N N . PHE A 1 88 ? 17.274 6.160 -15.036 1.00 83.94 88 PHE A N 1
ATOM 684 C CA . PHE A 1 88 ? 17.848 6.886 -16.173 1.00 83.94 88 PHE A CA 1
ATOM 685 C C . PHE A 1 88 ? 18.945 7.872 -15.761 1.00 83.94 88 PHE A C 1
ATOM 687 O O . PHE A 1 88 ? 19.960 7.978 -16.441 1.00 83.94 88 PHE A O 1
ATOM 694 N N . PHE A 1 89 ? 18.781 8.555 -14.628 1.00 84.25 89 PHE A N 1
ATOM 695 C CA . PHE A 1 89 ? 19.778 9.488 -14.115 1.00 84.25 89 PHE A CA 1
ATOM 696 C C . PHE A 1 89 ? 21.102 8.793 -13.772 1.00 84.25 89 PHE A C 1
ATOM 698 O O . PHE A 1 89 ? 22.165 9.318 -14.094 1.00 84.25 89 PHE A O 1
ATOM 705 N N . ASN A 1 90 ? 21.044 7.596 -13.183 1.00 83.50 90 ASN A N 1
ATOM 706 C CA . ASN A 1 90 ? 22.230 6.815 -12.829 1.00 83.50 90 ASN A CA 1
ATOM 707 C C . ASN A 1 90 ? 22.910 6.156 -14.043 1.00 83.50 90 ASN A C 1
ATOM 709 O O . ASN A 1 90 ? 24.080 5.795 -13.959 1.00 83.50 90 ASN A O 1
ATOM 713 N N . HIS A 1 91 ? 22.197 6.017 -15.166 1.00 78.31 91 HIS A N 1
ATOM 714 C CA . HIS A 1 91 ? 22.689 5.384 -16.399 1.00 78.31 91 HIS A CA 1
ATOM 715 C C . HIS A 1 91 ? 23.002 6.369 -17.533 1.00 78.31 91 HIS A C 1
ATOM 717 O O . HIS A 1 91 ? 23.361 5.942 -18.634 1.00 78.31 91 HIS A O 1
ATOM 723 N N . ASN A 1 92 ? 22.918 7.679 -17.283 1.00 63.03 92 ASN A N 1
ATOM 724 C CA . ASN A 1 92 ? 23.306 8.727 -18.230 1.00 63.03 92 ASN A CA 1
ATOM 725 C C . ASN A 1 92 ? 24.830 8.702 -18.480 1.00 63.03 92 ASN A C 1
ATOM 727 O O . ASN A 1 92 ? 25.587 9.470 -17.893 1.00 63.03 92 ASN A O 1
ATOM 731 N N . GLY A 1 93 ? 25.286 7.794 -19.349 1.00 58.03 93 GLY A N 1
ATOM 732 C CA . GLY A 1 93 ? 26.692 7.664 -19.747 1.00 58.03 93 GLY A CA 1
ATOM 733 C C . GLY A 1 93 ? 27.042 6.383 -20.513 1.00 58.03 93 GLY A C 1
ATOM 734 O O . GLY A 1 93 ? 27.977 6.404 -21.307 1.00 58.03 93 GLY A O 1
ATOM 735 N N . ASN A 1 94 ? 26.282 5.292 -20.349 1.00 56.38 94 ASN A N 1
ATOM 736 C CA . ASN A 1 94 ? 26.512 4.044 -21.088 1.00 56.38 94 ASN A CA 1
ATOM 737 C C . ASN A 1 94 ? 25.596 3.970 -22.318 1.00 56.38 94 ASN A C 1
ATOM 739 O O . ASN A 1 94 ? 24.430 3.597 -22.239 1.00 56.38 94 ASN A O 1
ATOM 743 N N . THR A 1 95 ? 26.140 4.350 -23.472 1.00 51.69 95 THR A N 1
ATOM 744 C CA . THR A 1 95 ? 25.459 4.439 -24.778 1.00 51.69 95 THR A CA 1
ATOM 745 C C . THR A 1 95 ? 25.421 3.124 -25.561 1.00 51.69 95 THR A C 1
ATOM 747 O O . THR A 1 95 ? 25.091 3.112 -26.748 1.00 51.69 95 THR A O 1
ATOM 750 N N . SER A 1 96 ? 25.707 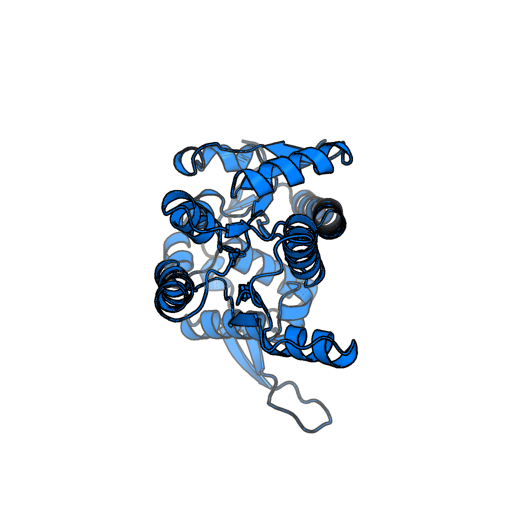1.993 -24.922 1.00 54.34 96 SER A N 1
ATOM 751 C CA . SER A 1 96 ? 25.640 0.688 -25.574 1.00 54.34 96 SER A CA 1
ATOM 752 C C . SER A 1 96 ? 24.217 0.146 -25.495 1.00 54.34 96 SER A C 1
ATOM 754 O O . SER A 1 96 ? 23.878 -0.609 -24.590 1.00 54.34 96 SER A O 1
ATOM 756 N N . SER A 1 97 ? 23.396 0.517 -26.484 1.00 53.97 97 SER A N 1
ATOM 757 C CA . SER A 1 97 ? 22.033 0.022 -26.758 1.00 53.97 97 SER A CA 1
ATOM 758 C C . SER A 1 97 ? 20.954 0.286 -25.690 1.00 53.97 97 SER A C 1
ATOM 760 O O . SER A 1 97 ? 21.227 0.419 -24.501 1.00 53.97 97 SER A O 1
ATOM 762 N N . PRO A 1 98 ? 19.680 0.402 -26.102 1.00 55.62 98 PRO A N 1
ATOM 763 C CA . PRO A 1 98 ? 18.611 0.649 -25.152 1.00 55.62 98 PRO A CA 1
ATOM 764 C C . PRO A 1 98 ? 18.277 -0.585 -24.316 1.00 55.62 98 PRO A C 1
ATOM 766 O O . PRO A 1 98 ? 17.873 -1.612 -24.855 1.00 55.62 98 PRO A O 1
ATOM 769 N N . ARG A 1 99 ? 18.409 -0.453 -22.995 1.00 76.00 99 ARG A N 1
ATOM 770 C CA . ARG A 1 99 ? 18.065 -1.492 -22.019 1.00 76.00 99 ARG A CA 1
ATOM 771 C C . ARG A 1 99 ? 16.546 -1.634 -21.880 1.00 76.00 99 ARG A C 1
ATOM 773 O O . ARG A 1 99 ? 15.847 -0.630 -21.719 1.00 76.00 99 ARG A O 1
ATOM 780 N N . MET A 1 100 ? 16.039 -2.865 -21.946 1.00 84.00 100 MET A N 1
ATOM 781 C CA . MET A 1 100 ? 14.630 -3.173 -21.682 1.00 84.00 100 MET A CA 1
ATOM 782 C C . MET A 1 100 ? 14.377 -3.124 -20.170 1.00 84.00 100 MET A C 1
ATOM 784 O O . MET A 1 100 ? 15.120 -3.727 -19.403 1.00 84.00 100 MET A O 1
ATOM 788 N N . LEU A 1 101 ? 13.335 -2.425 -19.721 1.00 89.62 101 LEU A N 1
ATOM 789 C CA . LEU A 1 101 ? 12.955 -2.383 -18.308 1.00 89.62 101 LEU A CA 1
ATOM 790 C C . LEU A 1 101 ? 11.793 -3.331 -18.045 1.00 89.62 101 LEU A C 1
ATOM 792 O O . LEU A 1 101 ? 10.743 -3.229 -18.684 1.00 89.62 101 LEU A O 1
ATOM 796 N N . SER A 1 102 ? 11.963 -4.233 -17.081 1.00 92.12 102 SER A N 1
ATOM 797 C CA . SER A 1 102 ? 10.880 -5.090 -16.602 1.00 92.12 102 SER A CA 1
ATOM 798 C C . SER A 1 102 ? 10.263 -4.474 -15.353 1.00 92.12 102 SER A C 1
ATOM 800 O O . SER A 1 102 ? 10.973 -4.157 -14.404 1.00 92.12 102 SER A O 1
ATOM 802 N N . ILE A 1 103 ? 8.950 -4.255 -15.371 1.00 92.12 103 ILE A N 1
ATOM 803 C CA . ILE A 1 103 ? 8.249 -3.468 -14.355 1.00 92.12 103 ILE A CA 1
ATOM 804 C C . ILE A 1 103 ? 7.014 -4.223 -13.886 1.00 92.12 103 ILE A C 1
ATOM 806 O O . ILE A 1 103 ? 6.238 -4.683 -14.723 1.00 92.12 103 ILE A O 1
ATOM 810 N N . ASP A 1 104 ? 6.778 -4.284 -12.580 1.00 90.75 104 ASP A N 1
ATOM 811 C CA . ASP A 1 104 ? 5.454 -4.578 -12.028 1.00 90.75 104 ASP A CA 1
ATOM 812 C C . ASP A 1 104 ? 4.859 -3.331 -11.367 1.00 90.75 104 ASP A C 1
ATOM 814 O O . ASP A 1 104 ? 5.486 -2.661 -10.543 1.00 90.75 104 ASP A O 1
ATOM 818 N N . PHE A 1 105 ? 3.650 -2.963 -11.797 1.00 84.75 105 PHE A N 1
ATOM 819 C CA . PHE A 1 105 ? 2.926 -1.825 -11.234 1.00 84.75 105 PHE A CA 1
ATOM 820 C C . PHE A 1 105 ? 1.415 -1.922 -11.469 1.00 84.75 105 PHE A C 1
ATOM 822 O O . PHE A 1 105 ? 0.942 -2.698 -12.300 1.00 84.75 105 PHE A O 1
ATOM 829 N N . PHE A 1 106 ? 0.649 -1.125 -10.727 1.00 77.62 106 PHE A N 1
ATOM 830 C CA . PHE A 1 106 ? -0.809 -1.043 -10.841 1.00 77.62 106 PHE A CA 1
ATOM 831 C C . PHE A 1 106 ? -1.238 -0.319 -12.126 1.00 77.62 106 PHE A C 1
ATOM 833 O O . PHE A 1 106 ? -0.554 0.606 -12.559 1.00 77.62 106 PHE A O 1
ATOM 840 N N . ASN A 1 107 ? -2.405 -0.668 -12.678 1.00 77.62 107 ASN A N 1
ATOM 841 C CA . ASN A 1 107 ? -3.056 0.022 -13.801 1.00 77.62 107 ASN A CA 1
ATOM 842 C C . ASN A 1 107 ? -2.141 0.230 -15.022 1.00 77.62 107 ASN A C 1
ATOM 844 O O . ASN A 1 107 ? -1.883 1.354 -15.460 1.00 77.62 107 ASN A O 1
ATOM 848 N N . LYS A 1 108 ? -1.663 -0.870 -15.605 1.00 84.19 108 LYS A N 1
ATOM 849 C CA . LYS A 1 108 ? -0.752 -0.870 -16.763 1.00 84.19 108 LYS A CA 1
ATOM 850 C C . LYS A 1 108 ? -1.195 0.041 -17.917 1.00 84.19 108 LYS A C 1
ATOM 852 O O . LYS A 1 108 ? -0.361 0.718 -18.520 1.00 84.19 108 LYS A O 1
ATOM 857 N N . GLU A 1 109 ? -2.488 0.047 -18.228 1.00 83.44 109 GLU A N 1
ATOM 858 C CA . GLU A 1 109 ? -3.046 0.834 -19.333 1.00 83.44 109 GLU A CA 1
ATOM 859 C C . GLU A 1 109 ? -3.016 2.343 -19.048 1.00 83.44 109 GLU A C 1
ATOM 861 O O . GLU A 1 109 ? -2.673 3.123 -19.936 1.00 83.44 109 GLU A O 1
ATOM 866 N N . ASP A 1 110 ? -3.269 2.755 -17.801 1.00 79.38 110 ASP A N 1
ATOM 867 C CA . ASP A 1 110 ? -3.203 4.167 -17.401 1.00 79.38 110 ASP A CA 1
ATOM 868 C C . ASP A 1 110 ? -1.776 4.709 -17.530 1.00 79.38 110 ASP A C 1
ATOM 870 O O . ASP A 1 110 ? -1.580 5.812 -18.037 1.00 79.38 110 ASP A O 1
ATOM 874 N N . ILE A 1 111 ? -0.769 3.922 -17.128 1.00 84.44 111 ILE A N 1
ATOM 875 C CA . ILE A 1 111 ? 0.647 4.302 -17.262 1.00 84.44 111 ILE A CA 1
ATOM 876 C C . ILE A 1 111 ? 0.991 4.523 -18.734 1.00 84.44 111 ILE A C 1
ATOM 878 O O . ILE A 1 111 ? 1.597 5.529 -19.093 1.00 84.44 111 ILE A O 1
ATOM 882 N N . ARG A 1 112 ? 0.604 3.586 -19.608 1.00 89.31 112 ARG A N 1
ATOM 883 C CA . ARG A 1 112 ? 0.893 3.685 -21.044 1.00 89.31 112 ARG A CA 1
ATOM 884 C C . ARG A 1 112 ? 0.225 4.885 -21.678 1.00 89.31 112 ARG A C 1
ATOM 886 O O . ARG A 1 112 ? 0.862 5.576 -22.468 1.00 89.31 112 ARG A O 1
ATOM 893 N N . LYS A 1 113 ? -1.031 5.134 -21.315 1.00 88.38 113 LYS A N 1
ATOM 894 C CA . LYS A 1 113 ? -1.769 6.304 -21.770 1.00 88.38 113 LYS A CA 1
ATOM 895 C C . LYS A 1 113 ? -1.070 7.596 -21.340 1.00 88.38 113 LYS A C 1
ATOM 897 O O . LYS A 1 113 ? -0.814 8.431 -22.196 1.00 88.38 113 LYS A O 1
ATOM 902 N N . GLN A 1 114 ? -0.701 7.721 -20.064 1.00 88.56 114 GLN A N 1
ATOM 903 C CA . GLN A 1 114 ? 0.000 8.902 -19.543 1.00 88.56 114 GLN A CA 1
ATOM 904 C C . GLN A 1 114 ? 1.346 9.129 -20.240 1.00 88.56 114 GLN A C 1
ATOM 906 O O . GLN A 1 114 ? 1.655 10.249 -20.625 1.00 88.56 114 GLN A O 1
ATOM 911 N N . LEU A 1 115 ? 2.135 8.072 -20.456 1.00 89.12 115 LEU A N 1
ATOM 912 C CA . LEU A 1 115 ? 3.395 8.186 -21.194 1.00 89.12 115 LEU A CA 1
ATOM 913 C C . LEU A 1 115 ? 3.165 8.640 -22.643 1.00 89.12 115 LEU A C 1
ATOM 915 O O . LEU A 1 115 ? 3.872 9.522 -23.120 1.00 89.12 115 LEU A O 1
ATOM 919 N N . ALA A 1 116 ? 2.164 8.080 -23.326 1.00 91.06 116 ALA A N 1
ATOM 920 C CA . ALA A 1 116 ? 1.842 8.445 -24.702 1.00 91.06 116 ALA A CA 1
ATOM 921 C C . ALA A 1 116 ? 1.340 9.894 -24.835 1.00 91.06 116 ALA A C 1
ATOM 923 O O . ALA A 1 116 ? 1.710 10.570 -25.793 1.00 91.06 116 ALA A O 1
ATOM 924 N N . GLU A 1 117 ? 0.536 10.378 -23.881 1.00 93.81 117 GLU A N 1
ATOM 925 C CA . GLU A 1 117 ? 0.056 11.770 -23.824 1.00 93.81 117 GLU A CA 1
ATOM 926 C C . GLU A 1 117 ? 1.214 12.776 -23.716 1.00 93.81 117 GLU A C 1
ATOM 928 O O . GLU A 1 117 ? 1.164 13.835 -24.336 1.00 93.81 117 GLU A O 1
ATOM 933 N N . GLU A 1 118 ? 2.289 12.408 -23.016 1.00 91.06 118 GLU A N 1
ATOM 934 C CA . GLU A 1 118 ? 3.515 13.209 -22.881 1.00 91.06 118 GLU A CA 1
ATOM 935 C C . GLU A 1 118 ? 4.541 12.951 -24.008 1.00 91.06 118 GLU A C 1
ATOM 937 O O . GLU A 1 118 ? 5.677 13.422 -23.952 1.00 91.06 118 GLU A O 1
ATOM 942 N N . GLY A 1 119 ? 4.177 12.174 -25.038 1.00 89.31 119 GLY A N 1
ATOM 943 C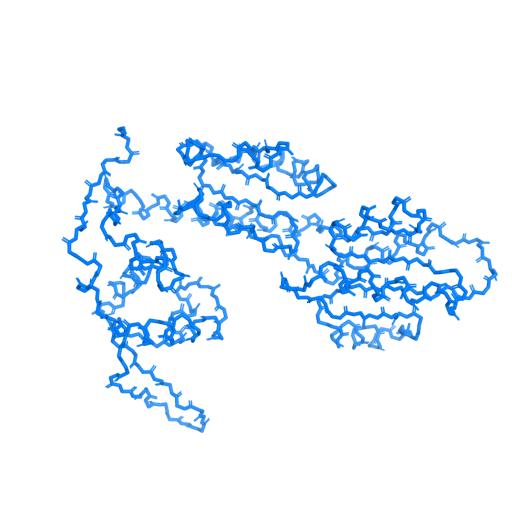 CA . GLY A 1 119 ? 5.056 11.848 -26.168 1.00 89.31 119 GLY A CA 1
ATOM 944 C C . GLY A 1 119 ? 6.200 10.881 -25.833 1.00 89.31 119 GLY A C 1
ATOM 945 O O . GLY A 1 119 ? 7.170 10.781 -26.586 1.00 89.31 119 GLY A O 1
ATOM 946 N N . ILE A 1 120 ? 6.112 10.159 -24.714 1.00 87.44 120 ILE A N 1
ATOM 947 C CA . ILE A 1 120 ? 7.127 9.209 -24.251 1.00 87.44 120 ILE A CA 1
ATOM 948 C C . ILE A 1 120 ? 6.794 7.803 -24.767 1.00 87.44 120 ILE A C 1
ATOM 950 O O . ILE A 1 120 ? 5.760 7.221 -24.435 1.00 87.44 120 ILE A O 1
ATOM 954 N N . SER A 1 121 ? 7.705 7.210 -25.548 1.00 85.75 121 SER A N 1
ATOM 955 C CA . SER A 1 121 ? 7.570 5.813 -25.990 1.00 85.75 121 SER A CA 1
ATOM 956 C C . SER A 1 121 ? 7.704 4.839 -24.813 1.00 85.75 121 SER A C 1
ATOM 958 O O . SER A 1 121 ? 8.649 4.914 -24.026 1.00 85.75 121 SER A O 1
ATOM 960 N N . SER A 1 122 ? 6.776 3.880 -24.727 1.00 86.44 122 SER A N 1
ATOM 961 C CA . SER A 1 122 ? 6.782 2.799 -23.729 1.00 86.44 122 SER A CA 1
ATOM 962 C C . SER A 1 122 ? 7.258 1.450 -24.285 1.00 86.44 122 SER A C 1
ATOM 964 O O . SER A 1 122 ? 7.155 0.435 -23.602 1.00 86.44 122 SER A O 1
ATOM 966 N N . GLU A 1 123 ? 7.820 1.416 -25.499 1.00 85.56 123 GLU A N 1
ATOM 967 C CA . GLU A 1 123 ? 8.293 0.183 -26.159 1.00 85.56 123 GLU A CA 1
ATOM 968 C C . GLU A 1 123 ? 9.391 -0.541 -25.373 1.00 85.56 123 GLU A C 1
ATOM 970 O O . GLU A 1 123 ? 9.510 -1.760 -25.437 1.00 85.56 123 GLU A O 1
ATOM 975 N N . ARG A 1 124 ? 10.167 0.214 -24.588 1.00 82.75 124 ARG A N 1
ATOM 976 C CA . ARG A 1 124 ? 11.235 -0.307 -23.723 1.00 82.75 124 ARG A CA 1
ATOM 977 C C . ARG A 1 124 ? 10.745 -0.690 -22.326 1.00 82.75 124 ARG A C 1
ATOM 979 O O . ARG A 1 124 ? 11.562 -0.977 -21.455 1.00 82.75 124 ARG A O 1
ATOM 986 N N . LEU A 1 125 ? 9.434 -0.639 -22.084 1.00 88.62 125 LEU A N 1
ATOM 987 C CA . LEU A 1 125 ? 8.823 -0.932 -20.792 1.00 88.62 125 LEU A CA 1
ATOM 988 C C . LEU A 1 125 ? 7.959 -2.190 -20.895 1.00 88.62 125 LEU A C 1
ATOM 990 O O . LEU A 1 125 ? 6.839 -2.189 -21.422 1.00 88.62 125 LEU A O 1
ATOM 994 N N . ARG A 1 126 ? 8.447 -3.277 -20.306 1.00 89.94 126 ARG A N 1
ATOM 995 C CA . ARG A 1 126 ? 7.679 -4.506 -20.118 1.00 89.94 126 ARG A CA 1
ATOM 996 C C . ARG A 1 126 ? 6.962 -4.456 -18.783 1.00 89.94 126 ARG A C 1
ATOM 998 O O . ARG A 1 126 ? 7.502 -4.856 -17.760 1.00 89.94 126 ARG A O 1
ATOM 1005 N N . ILE A 1 127 ? 5.721 -3.981 -18.824 1.00 90.00 127 ILE A N 1
ATOM 1006 C CA . ILE A 1 127 ? 4.885 -3.808 -17.634 1.00 90.00 127 ILE A CA 1
ATOM 1007 C C . ILE A 1 127 ? 4.000 -5.045 -17.417 1.00 90.00 127 ILE A C 1
ATOM 1009 O O . ILE A 1 127 ? 3.189 -5.400 -18.288 1.00 90.00 127 ILE A O 1
ATOM 1013 N N . LYS A 1 128 ? 4.136 -5.677 -16.251 1.00 90.88 128 LYS A N 1
ATOM 1014 C CA . LYS A 1 128 ? 3.193 -6.633 -15.664 1.00 90.88 128 LYS A CA 1
ATOM 1015 C C . LYS A 1 128 ? 2.273 -5.884 -14.707 1.00 90.88 128 LYS A C 1
ATOM 1017 O O . LYS A 1 128 ? 2.714 -5.038 -13.935 1.00 90.88 128 LYS A O 1
ATOM 1022 N N . GLU A 1 129 ? 0.981 -6.174 -14.786 1.00 84.56 129 GLU A N 1
ATOM 1023 C CA . GLU A 1 129 ? 0.014 -5.567 -13.880 1.00 84.56 129 GLU A CA 1
ATOM 1024 C C . GLU A 1 129 ? 0.071 -6.244 -12.509 1.00 84.56 129 GLU A C 1
ATOM 1026 O O . GLU A 1 129 ? -0.157 -7.451 -12.388 1.00 84.56 129 GLU A O 1
ATOM 1031 N N . TYR A 1 130 ? 0.391 -5.452 -11.489 1.00 79.56 130 TYR A N 1
ATOM 1032 C CA . TYR A 1 130 ? 0.456 -5.902 -10.107 1.00 79.56 130 TYR A CA 1
ATOM 1033 C C . TYR A 1 130 ? -0.935 -5.925 -9.469 1.00 79.56 130 TYR A C 1
ATOM 1035 O O . TYR A 1 130 ? -1.742 -5.008 -9.636 1.00 79.56 130 TYR A O 1
ATOM 1043 N N . HIS A 1 131 ? -1.185 -6.953 -8.665 1.00 71.44 131 HIS A N 1
ATOM 1044 C CA . HIS A 1 131 ? -2.353 -7.058 -7.804 1.00 71.44 131 HIS A CA 1
ATOM 1045 C C . HIS A 1 131 ? -1.948 -7.715 -6.483 1.00 71.44 131 HIS A C 1
ATOM 1047 O O . HIS A 1 131 ? -1.074 -8.568 -6.450 1.00 71.44 131 HIS A O 1
ATOM 1053 N N . ALA A 1 132 ? -2.591 -7.336 -5.379 1.00 64.06 132 ALA A N 1
ATOM 1054 C CA . ALA A 1 132 ? -2.117 -7.693 -4.038 1.00 64.06 132 ALA A CA 1
ATOM 1055 C C . ALA A 1 132 ? -2.199 -9.198 -3.688 1.00 64.06 132 ALA A C 1
ATOM 1057 O O . ALA A 1 132 ? -1.733 -9.591 -2.627 1.00 64.06 132 ALA A O 1
ATOM 1058 N N . SER A 1 133 ? -2.841 -10.020 -4.523 1.00 67.44 133 SER A N 1
ATOM 1059 C CA . SER A 1 133 ? -2.908 -11.484 -4.376 1.00 67.44 133 SER A CA 1
ATOM 1060 C C . SER A 1 133 ? -2.024 -12.227 -5.381 1.00 67.44 133 SER A C 1
ATOM 1062 O O . SER A 1 133 ? -2.220 -13.424 -5.572 1.00 67.44 133 SER A O 1
ATOM 1064 N N . ILE A 1 134 ? -1.138 -11.516 -6.085 1.00 71.94 134 ILE A N 1
ATOM 1065 C CA . ILE A 1 134 ? -0.215 -12.137 -7.032 1.00 71.94 134 ILE A CA 1
ATOM 1066 C C . ILE A 1 134 ? 0.808 -12.981 -6.273 1.00 71.94 134 ILE A C 1
ATOM 1068 O O . ILE A 1 134 ? 1.291 -12.573 -5.217 1.00 71.94 134 ILE A O 1
ATOM 1072 N N . ASP A 1 135 ? 1.128 -14.149 -6.818 1.00 82.00 135 ASP A N 1
ATOM 1073 C CA . ASP A 1 135 ? 2.194 -14.999 -6.297 1.00 82.00 135 ASP A CA 1
ATOM 1074 C C . ASP A 1 135 ? 3.560 -14.338 -6.584 1.00 82.00 135 ASP A C 1
ATOM 1076 O O . ASP A 1 135 ? 3.841 -14.021 -7.749 1.00 82.00 135 ASP A O 1
ATOM 1080 N N . PRO A 1 136 ? 4.428 -14.126 -5.572 1.00 86.56 136 PRO A N 1
ATOM 1081 C CA . PRO A 1 136 ? 5.785 -13.626 -5.786 1.00 86.56 136 PRO A CA 1
ATOM 1082 C C . PRO A 1 136 ? 6.560 -14.431 -6.839 1.00 86.56 136 PRO A C 1
ATOM 1084 O O . PRO A 1 136 ? 7.290 -13.847 -7.643 1.00 86.56 136 PRO A O 1
ATOM 1087 N N . ALA A 1 137 ? 6.361 -15.752 -6.904 1.00 89.75 137 ALA A N 1
ATOM 1088 C CA . ALA A 1 137 ? 7.018 -16.605 -7.890 1.00 89.75 137 ALA A CA 1
ATOM 1089 C C . ALA A 1 137 ? 6.582 -16.274 -9.329 1.00 89.75 137 ALA A C 1
ATOM 1091 O O . ALA A 1 137 ? 7.388 -16.353 -10.259 1.00 89.75 137 ALA A O 1
ATOM 1092 N N . GLU A 1 138 ? 5.329 -15.852 -9.537 1.00 90.94 138 GLU A N 1
ATOM 1093 C CA . GLU A 1 138 ? 4.850 -15.393 -10.846 1.00 90.94 138 GLU A CA 1
ATOM 1094 C C . GLU A 1 138 ? 5.582 -14.118 -11.287 1.00 90.94 138 GLU A C 1
ATOM 1096 O O . GLU A 1 138 ? 5.976 -13.999 -12.453 1.00 90.94 138 GLU A O 1
ATOM 1101 N N . LEU A 1 139 ? 5.793 -13.178 -10.360 1.00 90.75 139 LEU A N 1
ATOM 1102 C CA . LEU A 1 139 ? 6.543 -11.950 -10.628 1.00 90.75 139 LEU A CA 1
ATOM 1103 C C . LEU A 1 139 ? 8.010 -12.250 -10.936 1.00 90.75 139 LEU A C 1
ATOM 1105 O O . LEU A 1 139 ? 8.515 -11.785 -11.957 1.00 90.75 139 LEU A O 1
ATOM 1109 N N . ILE A 1 140 ? 8.671 -13.077 -10.121 1.00 91.50 140 ILE A N 1
ATOM 1110 C CA . ILE A 1 140 ? 10.061 -13.492 -10.356 1.00 91.50 140 ILE A CA 1
ATOM 1111 C C . ILE A 1 140 ? 10.188 -14.114 -11.748 1.00 91.50 140 ILE A C 1
ATOM 1113 O O . ILE A 1 140 ? 10.998 -13.648 -12.543 1.00 91.50 140 ILE A O 1
ATOM 1117 N N . ASN A 1 141 ? 9.327 -15.074 -12.100 1.00 91.00 141 ASN A N 1
ATOM 1118 C CA . ASN A 1 141 ? 9.336 -15.716 -13.418 1.00 91.00 141 ASN A CA 1
ATOM 1119 C C . ASN A 1 141 ? 9.124 -14.723 -14.572 1.00 91.00 141 ASN A C 1
ATOM 1121 O O . ASN A 1 141 ? 9.748 -14.843 -15.629 1.00 91.00 141 ASN A O 1
ATOM 1125 N N . PHE A 1 142 ? 8.252 -13.727 -14.393 1.00 90.50 142 PHE A N 1
ATOM 1126 C CA . PHE A 1 142 ? 8.064 -12.665 -15.381 1.00 90.50 142 PHE A CA 1
ATOM 1127 C C . PHE A 1 142 ? 9.343 -11.832 -15.578 1.00 90.50 142 PHE A C 1
ATOM 1129 O O . PHE A 1 142 ? 9.714 -11.531 -16.721 1.00 90.50 142 PHE A O 1
ATOM 1136 N N . HIS A 1 143 ? 10.032 -11.478 -14.492 1.00 90.31 143 HIS A N 1
ATOM 1137 C CA . HIS A 1 143 ? 11.258 -10.683 -14.536 1.00 90.31 143 HIS A CA 1
ATOM 1138 C C . HIS A 1 143 ? 12.461 -11.481 -15.064 1.00 90.31 143 HIS A C 1
ATOM 1140 O O . HIS A 1 143 ? 13.160 -11.005 -15.958 1.00 90.31 143 HIS A O 1
ATOM 1146 N N . THR A 1 144 ? 12.674 -12.714 -14.601 1.00 85.25 144 THR A N 1
ATOM 1147 C CA . THR A 1 144 ? 13.821 -13.558 -14.985 1.00 85.25 144 THR A CA 1
ATOM 1148 C C . THR A 1 144 ? 13.663 -14.183 -16.369 1.00 85.25 144 THR A C 1
ATOM 1150 O O . THR A 1 144 ? 14.625 -14.235 -17.136 1.00 85.25 144 THR A O 1
ATOM 1153 N N . GLY A 1 145 ? 12.442 -14.550 -16.779 1.00 76.06 145 GLY A N 1
ATOM 1154 C CA . GLY A 1 145 ? 12.162 -15.027 -18.141 1.00 76.06 145 GLY A CA 1
ATOM 1155 C C . GLY A 1 145 ? 12.480 -13.989 -19.227 1.00 76.06 145 GLY A C 1
ATOM 1156 O O . GLY A 1 145 ? 12.576 -14.315 -20.411 1.00 76.06 145 GLY A O 1
ATOM 1157 N N . SER A 1 146 ? 12.656 -12.730 -18.821 1.00 59.34 146 SER A N 1
ATOM 1158 C CA . SER A 1 146 ? 13.053 -11.608 -19.668 1.00 59.34 146 SER A CA 1
ATOM 1159 C C . SER A 1 146 ? 14.571 -11.460 -19.786 1.00 59.34 146 SER A C 1
ATOM 1161 O O . SER A 1 146 ? 15.052 -11.080 -20.850 1.00 59.34 146 SER A O 1
ATOM 1163 N N . TRP A 1 147 ? 15.310 -11.817 -18.734 1.00 60.91 147 TRP A N 1
ATOM 1164 C CA . TRP A 1 147 ? 16.767 -11.687 -18.650 1.00 60.91 147 TRP A CA 1
ATOM 1165 C C . TRP A 1 147 ? 17.524 -12.563 -19.649 1.00 60.91 147 TRP A C 1
ATOM 1167 O O . TRP A 1 147 ? 18.579 -12.180 -20.138 1.00 60.91 147 TRP A O 1
ATOM 1177 N N . GLN A 1 148 ? 16.981 -13.734 -19.987 1.00 55.84 148 GLN A N 1
ATOM 1178 C CA . GLN A 1 148 ? 17.654 -14.684 -20.879 1.00 55.84 148 GLN A CA 1
ATOM 1179 C C . GLN A 1 148 ? 17.481 -14.374 -22.377 1.00 55.84 148 GLN A C 1
ATOM 1181 O O . GLN A 1 148 ? 18.114 -15.030 -23.203 1.00 55.84 148 GLN A O 1
ATOM 1186 N N . LYS A 1 149 ? 16.603 -13.431 -22.753 1.00 55.16 149 LYS A N 1
ATOM 1187 C CA . LYS A 1 149 ? 16.193 -13.226 -24.158 1.00 55.16 149 LYS A CA 1
ATOM 1188 C C . LYS A 1 149 ? 16.552 -11.867 -24.751 1.00 55.16 149 LYS A C 1
ATOM 1190 O O . LYS A 1 149 ? 16.635 -11.777 -25.971 1.00 55.16 149 LYS A O 1
ATOM 1195 N N . GLU A 1 150 ? 16.774 -10.83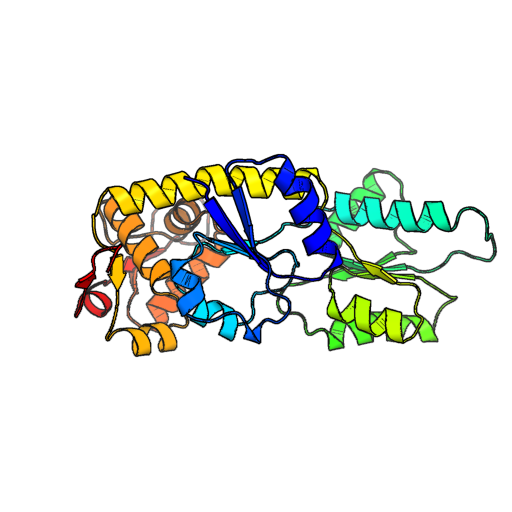6 -23.940 1.00 53.16 150 GLU A N 1
ATOM 1196 C CA . GLU A 1 150 ? 17.123 -9.499 -24.424 1.00 53.16 150 GLU A CA 1
ATOM 1197 C C . GLU A 1 150 ? 18.216 -8.860 -23.564 1.00 53.16 150 GLU A C 1
ATOM 1199 O O . GLU A 1 150 ? 18.285 -9.067 -22.357 1.00 53.16 150 GLU A O 1
ATOM 1204 N N . ASN A 1 151 ? 19.061 -8.091 -24.247 1.00 57.12 151 ASN A N 1
ATOM 1205 C CA . ASN A 1 151 ? 20.123 -7.218 -23.758 1.00 57.12 151 ASN A CA 1
ATOM 1206 C C . ASN A 1 151 ? 19.893 -6.668 -22.330 1.00 57.12 151 ASN A C 1
ATOM 1208 O O . ASN A 1 151 ? 18.844 -6.085 -22.055 1.00 57.12 151 ASN A O 1
ATOM 1212 N N . GLU A 1 152 ? 20.903 -6.828 -21.469 1.00 60.06 152 GLU A N 1
ATOM 1213 C CA . GLU A 1 152 ? 20.973 -6.481 -20.037 1.00 60.06 152 GLU A CA 1
ATOM 1214 C C . GLU A 1 152 ? 20.056 -5.316 -19.608 1.00 60.06 152 GLU A C 1
ATOM 1216 O O . GLU A 1 152 ? 20.356 -4.143 -19.844 1.00 60.06 152 GLU A O 1
ATOM 1221 N N . GLY A 1 153 ? 18.928 -5.644 -18.973 1.00 75.56 153 GLY A N 1
ATOM 1222 C CA . GLY A 1 153 ? 17.931 -4.702 -18.462 1.00 75.56 153 GLY A CA 1
ATOM 1223 C C . GLY A 1 153 ? 17.932 -4.570 -16.937 1.00 75.56 153 GLY A C 1
ATOM 1224 O O . GLY A 1 153 ? 18.561 -5.361 -16.244 1.00 75.56 153 GLY A O 1
ATOM 1225 N N . ALA A 1 154 ? 17.182 -3.600 -16.404 1.00 88.62 154 ALA A N 1
ATOM 1226 C CA . ALA A 1 154 ? 16.923 -3.484 -14.965 1.00 88.62 154 ALA A CA 1
ATOM 1227 C C . ALA A 1 154 ? 15.470 -3.848 -14.629 1.00 88.62 154 ALA A C 1
ATOM 1229 O O . ALA A 1 154 ? 14.554 -3.680 -15.446 1.00 88.62 154 ALA A O 1
ATOM 1230 N N . VAL A 1 155 ? 15.258 -4.323 -13.404 1.00 92.19 155 VAL A N 1
ATOM 1231 C CA . VAL A 1 155 ? 13.933 -4.630 -12.860 1.00 92.19 155 VAL A CA 1
ATOM 1232 C C . VAL A 1 155 ? 13.473 -3.491 -11.956 1.00 92.19 155 VAL A C 1
ATOM 1234 O O . VAL A 1 155 ? 14.226 -2.989 -11.126 1.00 92.19 155 VAL A O 1
ATOM 1237 N N . ILE A 1 156 ? 12.222 -3.064 -12.105 1.00 93.44 156 ILE A N 1
ATOM 1238 C CA . ILE A 1 156 ? 11.581 -2.080 -11.234 1.00 93.44 156 ILE A CA 1
ATOM 1239 C C . ILE A 1 156 ? 10.348 -2.736 -10.626 1.00 93.44 156 ILE A C 1
ATOM 1241 O O . ILE A 1 156 ? 9.346 -2.923 -11.313 1.00 93.44 156 ILE A O 1
ATOM 1245 N N . THR A 1 157 ? 10.413 -3.060 -9.339 1.00 92.31 157 THR A N 1
ATOM 1246 C CA . THR A 1 157 ? 9.361 -3.828 -8.669 1.00 92.31 157 THR A CA 1
ATOM 1247 C C . THR A 1 157 ? 8.736 -3.073 -7.513 1.00 92.31 157 THR A C 1
ATOM 1249 O O . THR A 1 157 ? 9.411 -2.310 -6.818 1.00 92.31 157 THR A O 1
ATOM 1252 N N . CYS A 1 158 ? 7.434 -3.259 -7.292 1.00 86.62 158 CYS A N 1
ATOM 1253 C CA . CYS A 1 158 ? 6.777 -2.816 -6.065 1.00 86.62 158 CYS A CA 1
ATOM 1254 C C . CYS A 1 158 ? 6.736 -3.911 -4.984 1.00 86.62 158 CYS A C 1
ATOM 1256 O O . CYS A 1 158 ? 6.354 -3.617 -3.850 1.00 86.62 158 CYS A O 1
ATOM 1258 N N . HIS A 1 159 ? 7.170 -5.138 -5.294 1.00 88.19 159 HIS A N 1
ATOM 1259 C CA . HIS A 1 159 ? 7.135 -6.280 -4.386 1.00 88.19 159 HIS A CA 1
ATOM 1260 C C . HIS A 1 159 ? 8.489 -6.485 -3.674 1.00 88.19 159 HIS A C 1
ATOM 1262 O O . HIS A 1 159 ? 9.484 -6.793 -4.326 1.00 88.19 159 HIS A O 1
ATOM 1268 N N . PRO A 1 160 ? 8.559 -6.370 -2.335 1.00 87.31 160 PRO A N 1
ATOM 1269 C CA . PRO A 1 160 ? 9.820 -6.493 -1.601 1.00 87.31 160 PRO A CA 1
ATOM 1270 C C . PRO A 1 160 ? 10.528 -7.840 -1.743 1.00 87.31 160 PRO A C 1
ATOM 1272 O O . PRO A 1 160 ? 11.709 -7.853 -2.044 1.00 87.31 160 PRO A O 1
ATOM 1275 N N . GLU A 1 161 ? 9.811 -8.960 -1.619 1.00 87.88 161 GLU A N 1
ATOM 1276 C CA . GLU A 1 161 ? 10.438 -10.290 -1.754 1.00 87.88 161 GLU A CA 1
ATOM 1277 C C . GLU A 1 161 ? 11.043 -10.512 -3.148 1.00 87.88 161 GLU A C 1
ATOM 1279 O O . GLU A 1 161 ? 12.110 -11.100 -3.279 1.00 87.88 161 GLU A O 1
ATOM 1284 N N . VAL A 1 162 ? 10.400 -9.980 -4.194 1.00 91.44 162 VAL A N 1
ATOM 1285 C CA . VAL A 1 162 ? 10.928 -9.997 -5.564 1.00 91.44 162 VAL A CA 1
ATOM 1286 C C . VAL A 1 162 ? 12.183 -9.131 -5.659 1.00 91.44 162 VAL A C 1
ATOM 1288 O O . VAL A 1 162 ? 13.156 -9.531 -6.290 1.00 91.44 162 VAL A O 1
ATOM 1291 N N . TYR A 1 163 ? 12.183 -7.955 -5.022 1.00 92.88 163 TYR A N 1
ATOM 1292 C CA . TYR A 1 163 ? 13.357 -7.086 -4.958 1.00 92.88 163 TYR A CA 1
ATOM 1293 C C . TYR A 1 163 ? 14.537 -7.775 -4.264 1.00 92.88 163 TYR A C 1
ATOM 1295 O O . TYR A 1 163 ? 15.635 -7.755 -4.814 1.00 92.88 163 TYR A O 1
ATOM 1303 N N . ASP A 1 164 ? 14.315 -8.388 -3.100 1.00 91.19 164 ASP A N 1
ATOM 1304 C CA . ASP A 1 164 ? 15.366 -9.065 -2.337 1.00 91.19 164 ASP A CA 1
ATOM 1305 C C . ASP A 1 164 ? 15.910 -10.271 -3.115 1.00 91.19 164 ASP A C 1
ATOM 1307 O O . ASP A 1 164 ? 17.114 -10.348 -3.354 1.00 91.19 164 ASP A O 1
ATOM 1311 N N . SER A 1 165 ? 15.023 -11.128 -3.633 1.00 92.88 165 SER A N 1
ATOM 1312 C CA . SER A 1 165 ? 15.393 -12.310 -4.422 1.00 92.88 165 SER A CA 1
ATOM 1313 C C . SER A 1 165 ? 16.217 -11.957 -5.666 1.00 92.88 165 SER A C 1
ATOM 1315 O O . SER A 1 165 ? 17.283 -12.526 -5.888 1.00 92.88 165 SER A O 1
ATOM 1317 N N . LEU A 1 166 ? 15.780 -10.978 -6.465 1.00 91.12 166 LEU A N 1
ATOM 1318 C CA . LEU A 1 166 ? 16.508 -10.590 -7.678 1.00 91.12 166 LEU A CA 1
ATOM 1319 C C . LEU A 1 166 ? 17.833 -9.890 -7.359 1.00 91.12 166 LEU A C 1
ATOM 1321 O O . LEU A 1 166 ? 18.816 -10.042 -8.085 1.00 91.12 166 LEU A O 1
ATOM 1325 N N . LYS A 1 167 ? 17.890 -9.134 -6.261 1.00 90.88 167 LYS A N 1
ATOM 1326 C CA . LYS A 1 167 ? 19.122 -8.474 -5.827 1.00 90.88 167 LYS A CA 1
ATOM 1327 C C . LYS A 1 167 ? 20.166 -9.477 -5.331 1.00 90.88 167 LYS A C 1
ATOM 1329 O O . LYS A 1 167 ? 21.352 -9.271 -5.592 1.00 90.88 167 LYS A O 1
ATOM 1334 N N . GLU A 1 168 ? 19.748 -10.548 -4.658 1.00 92.50 168 GLU A N 1
ATOM 1335 C CA . GLU A 1 168 ? 20.618 -11.673 -4.284 1.00 92.50 168 GLU A CA 1
ATOM 1336 C C . GLU A 1 168 ? 21.203 -12.376 -5.518 1.00 92.50 168 GLU A C 1
ATOM 1338 O O . GLU A 1 168 ? 22.387 -12.713 -5.533 1.00 92.50 168 GLU A O 1
ATOM 1343 N N . GLU A 1 169 ? 20.421 -12.490 -6.594 1.00 88.31 169 GLU A N 1
ATOM 1344 C CA . GLU A 1 169 ? 20.867 -12.992 -7.902 1.00 88.31 169 GLU A CA 1
ATOM 1345 C C . GLU A 1 169 ? 21.695 -11.974 -8.716 1.00 88.31 169 GLU A C 1
ATOM 1347 O O . GLU A 1 169 ? 21.999 -12.208 -9.885 1.00 88.31 169 GLU A O 1
ATOM 1352 N N . GLN A 1 170 ? 22.092 -10.846 -8.114 1.00 87.00 170 GLN A N 1
ATOM 1353 C CA . GLN A 1 170 ? 22.871 -9.770 -8.746 1.00 87.00 170 GLN A CA 1
ATOM 1354 C C . GLN A 1 170 ? 22.178 -9.102 -9.946 1.00 87.00 170 GLN A C 1
ATOM 1356 O O . GLN A 1 170 ? 22.824 -8.429 -10.752 1.00 87.00 170 GLN A O 1
ATOM 1361 N N . VAL A 1 171 ? 20.853 -9.220 -10.047 1.00 87.31 171 VAL A N 1
ATOM 1362 C CA . VAL A 1 171 ? 20.062 -8.482 -11.030 1.00 87.31 171 VAL A CA 1
ATOM 1363 C C . VAL A 1 171 ? 19.931 -7.029 -10.585 1.00 87.31 171 VAL A C 1
ATOM 1365 O O . VAL A 1 171 ? 19.519 -6.739 -9.456 1.00 87.31 171 VAL A O 1
ATOM 1368 N N . GLU A 1 172 ? 20.224 -6.088 -11.487 1.00 89.56 172 GLU A N 1
ATOM 1369 C CA . GLU A 1 172 ? 20.003 -4.669 -11.222 1.00 89.56 172 GLU A CA 1
ATOM 1370 C C . GLU A 1 172 ? 18.507 -4.402 -10.987 1.00 89.56 172 GLU A C 1
ATOM 1372 O O . GLU A 1 172 ? 17.700 -4.399 -11.919 1.00 89.56 172 GLU A O 1
ATOM 1377 N N . THR A 1 173 ? 18.142 -4.172 -9.724 1.00 91.81 173 THR A N 1
ATOM 1378 C CA . THR A 1 173 ? 16.744 -4.102 -9.292 1.00 91.81 173 THR A CA 1
ATOM 1379 C C . THR A 1 173 ? 16.489 -2.862 -8.443 1.00 91.81 173 THR A C 1
ATOM 1381 O O . THR A 1 173 ? 17.254 -2.528 -7.537 1.00 91.81 173 THR A O 1
ATOM 1384 N N . TYR A 1 174 ? 15.384 -2.173 -8.720 1.00 93.19 174 TYR A N 1
ATOM 1385 C CA . TYR A 1 174 ? 14.947 -0.970 -8.022 1.00 93.19 174 TYR A CA 1
ATOM 1386 C C . TYR A 1 174 ? 13.591 -1.208 -7.359 1.00 93.19 174 TYR A C 1
ATOM 1388 O O . TYR A 1 174 ? 12.606 -1.518 -8.029 1.00 93.19 174 TYR A O 1
ATOM 1396 N N . LEU A 1 175 ? 13.517 -0.985 -6.046 1.00 92.31 175 LEU A N 1
ATOM 1397 C CA . LEU A 1 175 ? 12.256 -1.026 -5.309 1.00 92.31 175 LEU A CA 1
ATOM 1398 C C . LEU A 1 175 ? 11.489 0.292 -5.481 1.00 92.31 175 LEU A C 1
ATOM 1400 O O . LEU A 1 175 ? 11.992 1.379 -5.167 1.00 92.31 175 LEU A O 1
ATOM 1404 N N . ILE A 1 176 ? 10.235 0.209 -5.920 1.00 90.12 176 ILE A N 1
ATOM 1405 C CA . ILE A 1 176 ? 9.303 1.333 -5.878 1.00 90.12 176 ILE A CA 1
ATOM 1406 C C . ILE A 1 176 ? 8.949 1.588 -4.412 1.00 90.12 176 ILE A C 1
ATOM 1408 O O . ILE A 1 176 ? 8.382 0.738 -3.734 1.00 90.12 176 ILE A O 1
ATOM 1412 N N . THR A 1 177 ? 9.271 2.786 -3.923 1.00 87.88 177 THR A N 1
ATOM 1413 C CA . THR A 1 177 ? 8.987 3.209 -2.542 1.00 87.88 177 THR A CA 1
ATOM 1414 C C . THR A 1 177 ? 7.935 4.317 -2.538 1.00 87.88 177 THR A C 1
ATOM 1416 O O . THR A 1 177 ? 7.912 5.149 -3.453 1.00 87.88 177 THR A O 1
ATOM 1419 N N . PRO A 1 178 ? 7.080 4.406 -1.507 1.00 84.06 178 PRO A N 1
ATOM 1420 C CA . PRO A 1 178 ? 6.008 5.392 -1.475 1.00 84.06 178 PRO A CA 1
ATOM 1421 C C . PRO A 1 178 ? 6.571 6.813 -1.442 1.00 84.06 178 PRO A C 1
ATOM 1423 O O . PRO A 1 178 ? 7.581 7.070 -0.790 1.00 84.06 178 PRO A O 1
ATOM 1426 N N . THR A 1 179 ? 5.945 7.767 -2.128 1.00 86.50 179 THR A N 1
ATOM 1427 C CA . THR A 1 179 ? 6.438 9.155 -2.153 1.00 86.50 179 THR A CA 1
ATOM 1428 C C . THR A 1 179 ? 6.194 9.865 -0.819 1.00 86.50 179 THR A C 1
ATOM 1430 O O . THR A 1 179 ? 5.288 9.512 -0.063 1.00 86.50 179 THR A O 1
ATOM 1433 N N . THR A 1 180 ? 6.980 10.906 -0.527 1.00 91.00 180 THR A N 1
ATOM 1434 C CA . THR A 1 180 ? 6.795 11.720 0.686 1.00 91.00 180 THR A CA 1
ATOM 1435 C C . THR A 1 180 ? 5.369 12.280 0.809 1.00 91.00 180 THR A C 1
ATOM 1437 O O . THR A 1 180 ? 4.787 12.138 1.886 1.00 91.00 180 THR A O 1
ATOM 1440 N N . PRO A 1 181 ? 4.746 12.838 -0.252 1.00 86.94 181 PRO A N 1
ATOM 1441 C CA . PRO A 1 181 ? 3.348 13.268 -0.191 1.00 86.94 181 PRO A CA 1
ATOM 1442 C C . PRO A 1 181 ? 2.367 12.131 0.124 1.00 86.94 181 PRO A C 1
ATOM 1444 O O . PRO A 1 181 ? 1.457 12.337 0.923 1.00 86.94 181 PRO A O 1
ATOM 1447 N N . CYS A 1 182 ? 2.565 10.927 -0.433 1.00 84.06 182 CYS A N 1
ATOM 1448 C CA . CYS A 1 182 ? 1.722 9.764 -0.129 1.00 84.06 182 CYS A CA 1
ATOM 1449 C C . CYS A 1 182 ? 1.811 9.372 1.353 1.00 84.06 182 CYS A C 1
ATOM 1451 O O . CYS A 1 182 ? 0.778 9.173 1.990 1.00 84.06 182 CYS A O 1
ATOM 1453 N N . VAL A 1 183 ? 3.022 9.334 1.923 1.00 89.81 183 VAL A N 1
ATOM 1454 C CA . VAL A 1 183 ? 3.219 9.062 3.358 1.00 89.81 183 VAL A CA 1
ATOM 1455 C C . VAL A 1 183 ? 2.526 10.133 4.203 1.00 89.81 183 VAL A C 1
ATOM 1457 O O . VAL A 1 183 ? 1.725 9.801 5.072 1.00 89.81 183 VAL A O 1
ATOM 1460 N N . LYS A 1 184 ? 2.766 11.422 3.923 1.00 91.25 184 LYS A N 1
ATOM 1461 C CA . LYS A 1 184 ? 2.146 12.531 4.670 1.00 91.25 184 LYS A CA 1
ATOM 1462 C C . LYS A 1 184 ? 0.619 12.496 4.592 1.00 91.25 184 LYS A C 1
ATOM 1464 O O . LYS A 1 184 ? -0.052 12.718 5.597 1.00 91.25 184 LYS A O 1
ATOM 1469 N N . SER A 1 185 ? 0.067 12.202 3.416 1.00 83.94 185 SER A N 1
ATOM 1470 C CA . SER A 1 185 ? -1.377 12.069 3.211 1.00 83.94 185 SER A CA 1
ATOM 1471 C C . SER A 1 185 ? -1.962 10.935 4.055 1.00 83.94 185 SER A C 1
ATOM 1473 O O . SER A 1 185 ? -2.946 11.158 4.766 1.00 83.94 185 SER A O 1
ATOM 1475 N N . LEU A 1 186 ? -1.319 9.759 4.068 1.00 84.81 186 LEU A N 1
ATOM 1476 C CA . LEU A 1 186 ? -1.762 8.646 4.905 1.00 84.81 186 LEU A CA 1
ATOM 1477 C C . LEU A 1 186 ? -1.727 9.027 6.387 1.00 84.81 186 LEU A C 1
ATOM 1479 O O . LEU A 1 186 ? -2.746 8.885 7.059 1.00 84.81 186 LEU A O 1
ATOM 1483 N N . LEU A 1 187 ? -0.608 9.561 6.884 1.00 90.94 187 LEU A N 1
ATOM 1484 C CA . LEU A 1 187 ? -0.463 9.942 8.293 1.00 90.94 187 LEU A CA 1
ATOM 1485 C C . LEU A 1 187 ? -1.523 10.970 8.720 1.00 90.94 187 LEU A C 1
ATOM 1487 O O . LEU A 1 187 ? -2.168 10.791 9.753 1.00 90.94 187 LEU A O 1
ATOM 1491 N N . ASN A 1 188 ? -1.785 11.990 7.898 1.00 86.62 188 ASN A N 1
ATOM 1492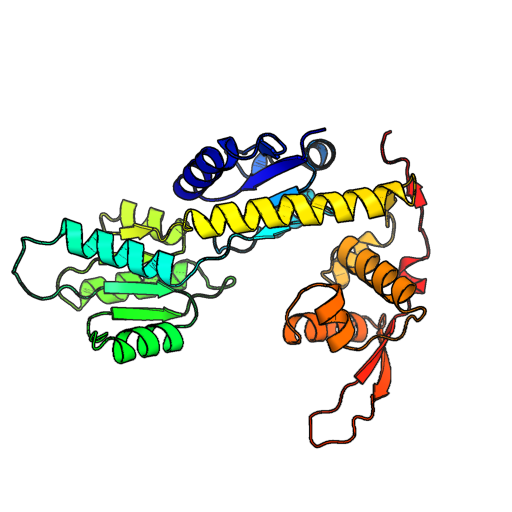 C CA . ASN A 1 188 ? -2.874 12.944 8.133 1.00 86.62 188 ASN A CA 1
ATOM 1493 C C . ASN A 1 188 ? -4.246 12.260 8.188 1.00 86.62 188 ASN A C 1
ATOM 1495 O O . ASN A 1 188 ? -5.048 12.548 9.078 1.00 86.62 188 ASN A O 1
ATOM 1499 N N . SER A 1 189 ? -4.512 11.326 7.270 1.00 80.31 189 SER A N 1
ATOM 1500 C CA . SER A 1 189 ? -5.771 10.578 7.259 1.00 80.31 189 SER A CA 1
ATOM 1501 C C . SER A 1 189 ? -5.943 9.705 8.506 1.00 80.31 189 SER A C 1
ATOM 1503 O O . SER A 1 189 ? -7.054 9.597 9.020 1.00 80.31 189 SER A O 1
ATOM 1505 N N . ILE A 1 190 ? -4.854 9.133 9.032 1.00 84.31 190 ILE A N 1
ATOM 1506 C CA . ILE A 1 190 ? -4.858 8.352 10.273 1.00 84.31 190 ILE A CA 1
ATOM 1507 C C . ILE A 1 190 ? -5.202 9.257 11.450 1.00 84.31 190 ILE A C 1
ATOM 1509 O O . ILE A 1 190 ? -6.063 8.914 12.249 1.00 84.31 190 ILE A O 1
ATOM 1513 N N . ILE A 1 191 ? -4.589 10.438 11.534 1.00 84.56 191 ILE A N 1
ATOM 1514 C CA . ILE A 1 191 ? -4.870 11.401 12.606 1.00 84.56 191 ILE A CA 1
ATOM 1515 C C . ILE A 1 191 ? -6.345 11.819 12.605 1.00 84.56 191 ILE A C 1
ATOM 1517 O O . ILE A 1 191 ? -6.928 11.979 13.675 1.00 84.56 191 ILE A O 1
ATOM 1521 N N . ALA A 1 192 ? -6.952 11.992 11.429 1.00 75.69 192 ALA A N 1
ATOM 1522 C CA . ALA A 1 192 ? -8.380 12.278 11.315 1.00 75.69 192 ALA A CA 1
ATOM 1523 C C . ALA A 1 192 ? -9.232 11.068 11.739 1.00 75.69 192 ALA A C 1
ATOM 1525 O O . ALA A 1 192 ? -10.054 11.176 12.644 1.00 75.69 192 ALA A O 1
ATOM 1526 N N . LYS A 1 193 ? -8.971 9.893 11.154 1.00 71.00 193 LYS A N 1
ATOM 1527 C CA . LYS A 1 193 ? -9.768 8.678 11.369 1.00 71.00 193 LYS A CA 1
ATOM 1528 C C . LYS A 1 193 ? -9.664 8.132 12.787 1.00 71.00 193 LYS A C 1
ATOM 1530 O O . LYS A 1 193 ? -10.670 7.719 13.344 1.00 71.00 193 LYS A O 1
ATOM 1535 N N . VAL A 1 194 ? -8.477 8.127 13.391 1.00 67.12 194 VAL A N 1
ATOM 1536 C CA . VAL A 1 194 ? -8.292 7.630 14.762 1.00 67.12 194 VAL A CA 1
ATOM 1537 C C . VAL A 1 194 ? -9.029 8.517 15.761 1.00 67.12 194 VAL A C 1
ATOM 1539 O O . VAL A 1 194 ? -9.596 7.991 16.709 1.00 67.12 194 VAL A O 1
ATOM 1542 N N . LYS A 1 195 ? -9.114 9.834 15.532 1.00 61.88 195 LYS A N 1
ATOM 1543 C CA . LYS A 1 195 ? -9.966 10.708 16.354 1.00 61.88 195 LYS A CA 1
ATOM 1544 C C . LYS A 1 195 ? -11.441 10.329 16.243 1.00 61.88 195 LYS A C 1
ATOM 1546 O O . LYS A 1 195 ? -12.144 10.384 17.246 1.00 61.88 195 LYS A O 1
ATOM 1551 N N . ASP A 1 196 ? -11.901 9.928 15.064 1.00 59.41 196 ASP A N 1
ATOM 1552 C CA . ASP A 1 196 ? -13.283 9.484 14.867 1.00 59.41 196 ASP A CA 1
ATOM 1553 C C . ASP A 1 196 ? -13.535 8.113 15.512 1.00 59.41 196 ASP A C 1
ATOM 1555 O O . ASP A 1 196 ? -14.516 7.961 16.234 1.00 59.41 196 ASP A O 1
ATOM 1559 N N . TYR A 1 197 ? -12.605 7.157 15.384 1.00 53.25 197 TYR A N 1
ATOM 1560 C CA . TYR A 1 197 ? -12.651 5.885 16.121 1.00 53.25 197 TYR A CA 1
ATOM 1561 C C . TYR A 1 197 ? -12.635 6.097 17.640 1.00 53.25 197 TYR A C 1
ATOM 1563 O O . TYR A 1 197 ? -13.393 5.451 18.356 1.00 53.25 197 TYR A O 1
ATOM 1571 N N . GLN A 1 198 ? -11.825 7.036 18.132 1.00 51.28 198 GLN A N 1
ATOM 1572 C CA . GLN A 1 198 ? -11.755 7.376 19.552 1.00 51.28 198 GLN A CA 1
ATOM 1573 C C . GLN A 1 198 ? -13.035 8.050 20.058 1.00 51.28 198 GLN A C 1
ATOM 1575 O O . GLN A 1 198 ? -13.417 7.831 21.202 1.00 51.28 198 GLN A O 1
ATOM 1580 N N . LYS A 1 199 ? -13.719 8.846 19.226 1.00 46.62 199 LYS A N 1
ATOM 1581 C CA . LYS A 1 199 ? -15.035 9.418 19.555 1.00 46.62 199 LYS A CA 1
ATOM 1582 C C . LYS A 1 199 ? -16.122 8.348 19.597 1.00 46.62 199 LYS A C 1
ATOM 1584 O O . LYS A 1 199 ? -16.939 8.373 20.509 1.00 46.62 199 LYS A O 1
ATOM 1589 N N . ILE A 1 200 ? -16.096 7.394 18.664 1.00 44.03 200 ILE A N 1
ATOM 1590 C CA . ILE A 1 200 ? -16.996 6.231 18.669 1.00 44.03 200 ILE A CA 1
ATOM 1591 C C . ILE A 1 200 ? -16.760 5.394 19.937 1.00 44.03 200 ILE A C 1
ATOM 1593 O O . ILE A 1 200 ? -17.715 5.053 20.625 1.00 44.03 200 ILE A O 1
ATOM 1597 N N . SER A 1 201 ? -15.500 5.164 20.328 1.00 40.31 201 SER A N 1
ATOM 1598 C CA . SER A 1 201 ? -15.161 4.429 21.558 1.00 40.31 201 SER A CA 1
ATOM 1599 C C . SER A 1 201 ? -15.357 5.218 22.861 1.00 40.31 201 SER A C 1
ATOM 1601 O O . SER A 1 201 ? -15.289 4.635 23.932 1.00 40.31 201 SER A O 1
ATOM 1603 N N . GLN A 1 202 ? -15.525 6.544 22.803 1.00 38.78 202 GLN A N 1
ATOM 1604 C CA . GLN A 1 202 ? -15.832 7.382 23.975 1.00 38.78 202 GLN A CA 1
ATOM 1605 C C . GLN A 1 202 ? -17.343 7.579 24.171 1.00 38.78 202 GLN A C 1
ATOM 1607 O O . GLN A 1 202 ? -17.760 7.962 25.261 1.00 38.78 202 GLN A O 1
ATOM 1612 N N . ALA A 1 203 ? -18.163 7.304 23.148 1.00 38.16 203 ALA A N 1
ATOM 1613 C CA . ALA A 1 203 ? -19.622 7.331 23.252 1.00 38.16 203 ALA A CA 1
ATOM 1614 C C . ALA A 1 203 ? -20.203 6.084 23.951 1.00 38.16 203 ALA A C 1
ATOM 1616 O O . ALA A 1 203 ? -21.303 6.151 24.490 1.00 38.16 203 ALA A O 1
ATOM 1617 N N . GLU A 1 204 ? -19.453 4.983 24.034 1.00 36.59 204 GLU A N 1
ATOM 1618 C CA . GLU A 1 204 ? -19.783 3.823 24.866 1.00 36.59 204 GLU A CA 1
ATOM 1619 C C . GLU A 1 204 ? -18.526 3.402 25.642 1.00 36.59 204 GLU A C 1
ATOM 1621 O O . GLU A 1 204 ? -17.528 3.018 25.045 1.00 36.59 204 GLU A O 1
ATOM 1626 N N . ASN A 1 205 ? -18.556 3.464 26.979 1.00 33.47 205 ASN A N 1
ATOM 1627 C CA . ASN A 1 205 ? -17.447 3.113 27.891 1.00 33.47 205 ASN A CA 1
ATOM 1628 C C . ASN A 1 205 ? -17.051 1.614 27.881 1.00 33.47 205 ASN A C 1
ATOM 1630 O O . ASN A 1 205 ? -16.541 1.083 28.870 1.00 33.47 205 ASN A O 1
ATOM 1634 N N . PHE A 1 206 ? -17.290 0.907 26.781 1.00 38.81 206 PHE A N 1
ATOM 1635 C CA . PHE A 1 206 ? -17.189 -0.537 26.689 1.00 38.81 206 PHE A CA 1
ATOM 1636 C C . PHE A 1 206 ? -16.789 -0.992 25.278 1.00 38.81 206 PHE A C 1
ATOM 1638 O O . PHE A 1 206 ? -17.329 -0.533 24.277 1.00 38.81 206 PHE A O 1
ATOM 1645 N N . ARG A 1 207 ? -15.853 -1.940 25.203 1.00 42.59 207 ARG A N 1
ATOM 1646 C CA . ARG A 1 207 ? -15.514 -2.717 24.007 1.00 42.59 207 ARG A CA 1
ATOM 1647 C C . ARG A 1 207 ? -16.570 -3.801 23.784 1.00 42.59 207 ARG A C 1
ATOM 1649 O O . ARG A 1 207 ? -16.976 -4.465 24.739 1.00 42.59 207 ARG A O 1
ATOM 1656 N N . VAL A 1 208 ? -16.992 -3.996 22.535 1.00 45.34 208 VAL A N 1
ATOM 1657 C CA . VAL A 1 208 ? -17.924 -5.064 22.139 1.00 45.34 208 VAL A CA 1
ATOM 1658 C C . VAL A 1 208 ? -17.120 -6.280 21.699 1.00 45.34 208 VAL A C 1
ATOM 1660 O O . VAL A 1 208 ? -16.467 -6.228 20.664 1.00 45.34 208 VAL A O 1
ATOM 1663 N N . ARG A 1 209 ? -17.186 -7.377 22.460 1.00 44.91 209 ARG A N 1
ATOM 1664 C CA . ARG A 1 209 ? -16.496 -8.635 22.133 1.00 44.91 209 ARG A CA 1
ATOM 1665 C C . ARG A 1 209 ? -17.504 -9.734 21.805 1.00 44.91 209 ARG A C 1
ATOM 1667 O O . ARG A 1 209 ? -18.418 -9.974 22.590 1.00 44.91 209 ARG A O 1
ATOM 1674 N N . TYR A 1 210 ? -17.310 -10.437 20.689 1.00 54.06 210 TYR A N 1
ATOM 1675 C CA . TYR A 1 210 ? -18.150 -11.571 20.282 1.00 54.06 210 TYR A CA 1
ATOM 1676 C C . TYR A 1 210 ? -17.513 -12.915 20.685 1.00 54.06 210 TYR A C 1
ATOM 1678 O O . TYR A 1 210 ? -16.984 -13.642 19.847 1.00 54.06 210 TYR A O 1
ATOM 1686 N N . GLU A 1 211 ? -17.533 -13.258 21.978 1.00 49.75 211 GLU A N 1
ATOM 1687 C CA . GLU A 1 211 ? -16.782 -14.414 22.515 1.00 49.75 211 GLU A CA 1
ATOM 1688 C C . GLU A 1 211 ? -17.218 -15.782 21.957 1.00 49.75 211 GLU A C 1
ATOM 1690 O O . GLU A 1 211 ? -16.372 -16.660 21.796 1.00 49.75 211 GLU A O 1
ATOM 1695 N N . LYS A 1 212 ? -18.502 -15.971 21.614 1.00 49.59 212 LYS A N 1
ATOM 1696 C CA . LYS A 1 212 ? -19.010 -17.232 21.030 1.00 49.59 212 LYS A CA 1
ATOM 1697 C C . LYS A 1 212 ? -19.299 -17.176 19.529 1.00 49.59 212 LYS A C 1
ATOM 1699 O O . LYS A 1 212 ? -19.511 -18.222 18.927 1.00 49.59 212 LYS A O 1
ATOM 1704 N N . ALA A 1 213 ? -19.246 -15.995 18.905 1.00 56.09 213 ALA A N 1
ATOM 1705 C CA . ALA A 1 213 ? -19.387 -15.869 17.450 1.00 56.09 213 ALA A CA 1
ATOM 1706 C C . ALA A 1 213 ? -18.047 -16.038 16.713 1.00 56.09 213 ALA A C 1
ATOM 1708 O O . ALA A 1 213 ? -17.997 -15.875 15.503 1.00 56.09 213 ALA A O 1
ATOM 1709 N N . GLY A 1 214 ? -16.952 -16.370 17.409 1.00 59.00 214 GLY A N 1
ATOM 1710 C CA . GLY A 1 214 ? -15.635 -16.540 16.789 1.00 59.00 214 GLY A CA 1
ATOM 1711 C C . GLY A 1 214 ? -15.581 -17.653 15.734 1.00 59.00 214 GLY A C 1
ATOM 1712 O O . GLY A 1 214 ? -14.885 -17.503 14.734 1.00 59.00 214 GLY A O 1
ATOM 1713 N N . SER A 1 215 ? -16.328 -18.749 15.911 1.00 60.44 215 SER A N 1
ATOM 1714 C CA . SER A 1 215 ? -16.470 -19.793 14.882 1.00 60.44 215 SER A CA 1
ATOM 1715 C C . SER A 1 215 ? -17.265 -19.294 13.676 1.00 60.44 215 SER A C 1
ATOM 1717 O O . SER A 1 215 ? -16.840 -19.511 12.548 1.00 60.44 215 SER A O 1
ATOM 1719 N N . LEU A 1 216 ? -18.350 -18.558 13.922 1.00 65.31 216 LEU A N 1
ATOM 1720 C CA . LEU A 1 216 ? -19.193 -17.954 12.893 1.00 65.31 216 LEU A CA 1
ATOM 1721 C C . LEU A 1 216 ? -18.424 -16.888 12.089 1.00 65.31 216 LEU A C 1
ATOM 1723 O O . LEU A 1 216 ? -18.426 -16.914 10.868 1.00 65.31 216 LEU A O 1
ATOM 1727 N N . LEU A 1 217 ? -17.678 -15.997 12.747 1.00 68.25 217 LEU A N 1
ATOM 1728 C CA . LEU A 1 217 ? -16.828 -14.987 12.101 1.00 68.25 217 LEU A CA 1
ATOM 1729 C C . LEU A 1 217 ? -15.712 -15.620 11.254 1.00 68.25 217 LEU A C 1
ATOM 1731 O O . LEU A 1 217 ? -15.419 -15.134 10.160 1.00 68.25 217 LEU A O 1
ATOM 1735 N N . LYS A 1 218 ? -15.127 -16.732 11.727 1.00 66.62 218 LYS A N 1
ATOM 1736 C CA . LYS A 1 218 ? -14.164 -17.532 10.953 1.00 66.62 218 LYS A CA 1
ATOM 1737 C C . LYS A 1 218 ? -14.803 -18.189 9.733 1.00 66.62 218 LYS A C 1
ATOM 1739 O O . LYS A 1 218 ? -14.189 -18.175 8.675 1.00 66.62 218 LYS A O 1
ATOM 1744 N N . GLU A 1 219 ? -16.008 -18.733 9.876 1.00 70.81 219 GLU A N 1
ATOM 1745 C CA . GLU A 1 219 ? -16.764 -19.346 8.778 1.00 70.81 219 GLU A CA 1
ATOM 1746 C C . GLU A 1 219 ? -17.103 -18.314 7.694 1.00 70.81 219 GLU A C 1
ATOM 1748 O O . GLU A 1 219 ? -16.839 -18.547 6.520 1.00 70.81 219 GLU A O 1
ATOM 1753 N N . ILE A 1 220 ? -17.551 -17.121 8.101 1.00 75.88 220 ILE A N 1
ATOM 1754 C CA . ILE A 1 220 ? -17.868 -16.007 7.192 1.00 75.88 220 ILE A CA 1
ATOM 1755 C C . ILE A 1 220 ? -16.596 -15.394 6.568 1.00 75.88 220 ILE A C 1
ATOM 1757 O O . ILE A 1 220 ? -16.667 -14.682 5.565 1.00 75.88 220 ILE A O 1
ATOM 1761 N N . GLY A 1 221 ? -15.417 -15.626 7.157 1.00 66.81 221 GLY A N 1
ATOM 1762 C CA . GLY A 1 221 ? -14.162 -15.000 6.732 1.00 66.81 221 GLY A CA 1
ATOM 1763 C C . GLY A 1 221 ? -14.143 -13.484 6.964 1.00 66.81 221 GLY A C 1
ATOM 1764 O O . GLY A 1 221 ? -13.549 -12.737 6.184 1.00 66.81 221 GLY A O 1
ATOM 1765 N N . MET A 1 222 ? -14.829 -13.010 8.010 1.00 70.62 222 MET A N 1
ATOM 1766 C CA . MET A 1 222 ? -14.978 -11.588 8.331 1.00 70.62 222 MET A CA 1
ATOM 1767 C C . MET A 1 222 ? -14.553 -11.268 9.760 1.00 70.62 222 MET A C 1
ATOM 1769 O O . MET A 1 222 ? -14.806 -12.031 10.686 1.00 70.62 222 MET A O 1
ATOM 1773 N N . SER A 1 223 ? -13.961 -10.086 9.952 1.00 65.44 223 SER A N 1
ATOM 1774 C CA . SER A 1 223 ? -13.608 -9.597 11.286 1.00 65.44 223 SER A CA 1
ATOM 1775 C C . SER A 1 223 ? -14.843 -9.152 12.077 1.00 65.44 223 SER A C 1
ATOM 1777 O O . SER A 1 223 ? -15.801 -8.608 11.512 1.00 65.44 223 SER A O 1
ATOM 1779 N N . GLY A 1 224 ? -14.787 -9.271 13.408 1.00 64.94 224 GLY A N 1
ATOM 1780 C CA . GLY A 1 224 ? -15.829 -8.752 14.304 1.00 64.94 224 GLY A CA 1
ATOM 1781 C C . GLY A 1 224 ? -16.053 -7.242 14.144 1.00 64.94 224 GLY A C 1
ATOM 1782 O O . GLY A 1 224 ? -17.176 -6.758 14.273 1.00 64.94 224 GLY A O 1
ATOM 1783 N N . THR A 1 225 ? -15.019 -6.493 13.746 1.00 56.88 225 THR A N 1
ATOM 1784 C CA . THR A 1 225 ? -15.131 -5.065 13.409 1.00 56.88 225 THR A CA 1
ATOM 1785 C C . THR A 1 225 ? -15.877 -4.777 12.128 1.00 56.88 225 THR A C 1
ATOM 1787 O O . THR A 1 225 ? -16.535 -3.744 12.046 1.00 56.88 225 THR A O 1
ATOM 1790 N N . THR A 1 226 ? -15.798 -5.648 11.125 1.00 67.12 226 THR A N 1
ATOM 1791 C CA . THR A 1 226 ? -16.583 -5.490 9.896 1.00 67.12 226 THR A CA 1
ATOM 1792 C C . THR A 1 226 ? -18.069 -5.576 10.235 1.00 67.12 226 THR A C 1
ATOM 1794 O O . THR A 1 226 ? -18.841 -4.716 9.816 1.00 67.12 226 THR A O 1
ATOM 1797 N N . ILE A 1 227 ? -18.444 -6.540 11.081 1.00 75.56 227 ILE A N 1
ATOM 1798 C CA . ILE A 1 227 ? -19.813 -6.709 11.582 1.00 75.56 227 ILE A CA 1
ATOM 1799 C C . ILE A 1 227 ? -20.225 -5.557 12.504 1.00 75.56 227 ILE A C 1
ATOM 1801 O O . ILE A 1 227 ? -21.310 -5.005 12.350 1.00 75.56 227 ILE A O 1
ATOM 1805 N N . HIS A 1 228 ? -19.352 -5.130 13.417 1.00 65.56 228 HIS A N 1
ATOM 1806 C CA . HIS A 1 228 ? -19.630 -4.006 14.311 1.00 65.56 228 HIS A CA 1
ATOM 1807 C C . HIS A 1 228 ? -19.816 -2.688 13.547 1.00 65.56 228 HIS A C 1
ATOM 1809 O O . HIS A 1 228 ? -20.798 -1.987 13.764 1.00 65.56 228 HIS A O 1
ATOM 1815 N N . ARG A 1 229 ? -18.934 -2.376 12.587 1.00 70.44 229 ARG A N 1
ATOM 1816 C CA . ARG A 1 229 ? -19.067 -1.196 11.717 1.00 70.44 229 ARG A CA 1
ATOM 1817 C C . ARG A 1 229 ? -20.328 -1.254 10.866 1.00 70.44 229 ARG A C 1
ATOM 1819 O O . ARG A 1 229 ? -20.917 -0.210 10.607 1.00 70.44 229 ARG A O 1
ATOM 1826 N N . LEU A 1 230 ? -20.727 -2.448 10.426 1.00 78.38 230 LEU A N 1
ATOM 1827 C CA . LEU A 1 230 ? -21.979 -2.650 9.703 1.00 78.38 230 LEU A CA 1
ATOM 1828 C C . LEU A 1 230 ? -23.176 -2.351 10.613 1.00 78.38 230 LEU A C 1
ATOM 1830 O O . LEU A 1 230 ? -24.059 -1.612 10.197 1.00 78.38 230 LEU A O 1
ATOM 1834 N N . GLY A 1 231 ? -23.153 -2.836 11.859 1.00 68.62 231 GLY A N 1
ATOM 1835 C CA . GLY A 1 231 ? -24.141 -2.504 12.890 1.00 68.62 231 GLY A CA 1
ATOM 1836 C C . GLY A 1 231 ? -24.242 -0.999 13.131 1.00 68.62 231 GLY A C 1
ATOM 1837 O O . GLY A 1 231 ? -25.307 -0.425 12.944 1.00 68.62 231 GLY A O 1
ATOM 1838 N N . CYS A 1 232 ? -23.119 -0.327 13.408 1.00 57.88 232 CYS A N 1
ATOM 1839 C CA . CYS A 1 232 ? -23.098 1.126 13.607 1.00 57.88 232 CYS A CA 1
ATOM 1840 C C . CYS A 1 232 ? -23.600 1.903 12.383 1.00 57.88 232 CYS A C 1
ATOM 1842 O O . CYS A 1 232 ? -24.246 2.941 12.521 1.00 57.88 232 CYS A O 1
ATOM 1844 N N . LEU A 1 233 ? -23.292 1.425 11.174 1.00 66.19 233 LEU A N 1
ATOM 1845 C CA . LEU A 1 233 ? -23.788 2.035 9.947 1.00 66.19 233 LEU A CA 1
ATOM 1846 C C . LEU A 1 233 ? -25.312 1.886 9.842 1.00 66.19 233 LEU A C 1
ATOM 1848 O O . LEU A 1 233 ? -25.984 2.880 9.582 1.00 66.19 233 LEU A O 1
ATOM 1852 N N . CYS A 1 234 ? -25.854 0.695 10.097 1.00 66.94 234 CYS A N 1
ATOM 1853 C CA . CYS A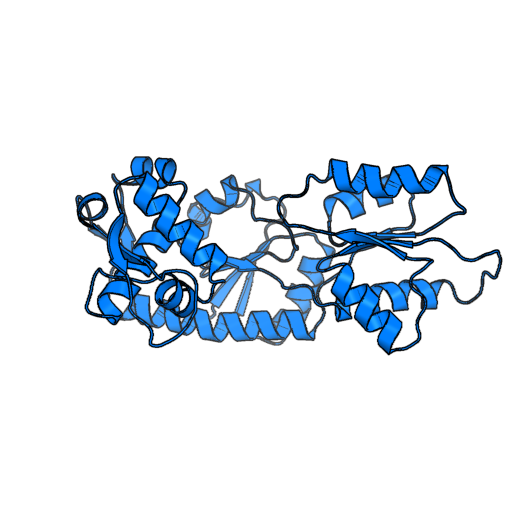 1 234 ? -27.297 0.447 10.141 1.00 66.94 234 CYS A CA 1
ATOM 1854 C C . CYS A 1 234 ? -28.003 1.300 11.207 1.00 66.94 234 CYS A C 1
ATOM 1856 O O . CYS A 1 234 ? -29.017 1.932 10.909 1.00 66.94 234 CYS A O 1
ATOM 1858 N N . ASP A 1 235 ? -27.420 1.419 12.402 1.00 63.62 235 ASP A N 1
ATOM 1859 C CA . ASP A 1 235 ? -27.933 2.280 13.474 1.00 63.62 235 ASP A CA 1
ATOM 1860 C C . ASP A 1 235 ? -27.949 3.755 13.044 1.00 63.62 235 ASP A C 1
ATOM 1862 O O 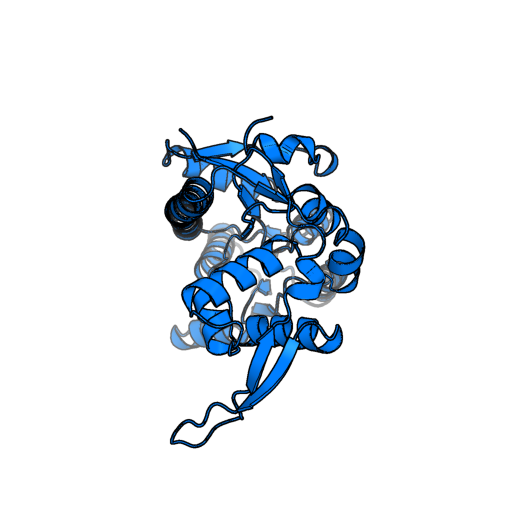. ASP A 1 235 ? -28.937 4.456 13.252 1.00 63.62 235 ASP A O 1
ATOM 1866 N N . SER A 1 236 ? -26.891 4.224 12.368 1.00 56.53 236 SER A N 1
ATOM 1867 C CA . SER A 1 236 ? -26.815 5.602 11.855 1.00 56.53 236 SER A CA 1
ATOM 1868 C C . SER A 1 236 ? -27.815 5.898 10.730 1.00 56.53 236 SER A C 1
ATOM 1870 O O . SER A 1 236 ? -28.244 7.040 10.571 1.00 56.53 236 SER A O 1
ATOM 1872 N N . ILE A 1 237 ? -28.189 4.875 9.955 1.00 70.12 237 ILE A N 1
ATOM 1873 C CA . ILE A 1 237 ? -29.220 4.939 8.910 1.00 70.12 237 ILE A CA 1
ATOM 1874 C C . ILE A 1 237 ? -30.627 4.830 9.533 1.00 70.12 237 ILE A C 1
ATOM 1876 O O . ILE A 1 237 ? -31.609 5.247 8.922 1.00 70.12 237 ILE A O 1
ATOM 1880 N N . GLY A 1 238 ? -30.736 4.305 10.758 1.00 60.81 238 GLY A N 1
ATOM 1881 C CA . GLY A 1 238 ? -32.002 4.012 11.432 1.00 60.81 238 GLY A CA 1
ATOM 1882 C C . GLY A 1 238 ? -32.693 2.756 10.894 1.00 60.81 238 GLY A C 1
ATOM 1883 O O . GLY A 1 238 ? -33.900 2.591 11.066 1.00 60.81 238 GLY A O 1
ATOM 1884 N N . SER A 1 239 ? -31.957 1.884 10.197 1.00 71.56 239 SER A N 1
ATOM 1885 C CA . SER A 1 239 ? -32.497 0.666 9.599 1.00 71.56 239 SER A CA 1
ATOM 1886 C C . SER A 1 239 ? -31.420 -0.395 9.386 1.00 71.56 239 SER A C 1
ATOM 1888 O O . SER A 1 239 ? -30.319 -0.100 8.927 1.00 71.56 239 SER A O 1
ATOM 1890 N N . ASN A 1 240 ? -31.785 -1.662 9.596 1.00 82.44 240 ASN A N 1
ATOM 1891 C CA . ASN A 1 240 ? -30.963 -2.820 9.215 1.00 82.44 240 ASN A CA 1
ATOM 1892 C C . ASN A 1 240 ? -31.036 -3.135 7.713 1.00 82.44 240 ASN A C 1
ATOM 1894 O O . ASN A 1 240 ? -30.566 -4.182 7.270 1.00 82.44 240 ASN A O 1
ATOM 1898 N N . ASN A 1 241 ? -31.656 -2.251 6.932 1.00 84.75 241 ASN A N 1
ATOM 1899 C CA . ASN A 1 241 ? -31.761 -2.360 5.490 1.00 84.75 241 ASN A CA 1
ATOM 1900 C C . ASN A 1 241 ? -30.683 -1.485 4.853 1.00 84.75 241 ASN A C 1
ATOM 1902 O O . ASN A 1 241 ? -30.632 -0.286 5.114 1.00 84.75 241 ASN A O 1
ATOM 1906 N N . ILE A 1 242 ? -29.830 -2.081 4.025 1.00 87.25 242 ILE A N 1
ATOM 1907 C CA . ILE A 1 242 ? -28.676 -1.401 3.447 1.00 87.25 242 ILE A CA 1
ATOM 1908 C C . ILE A 1 242 ? -28.452 -1.790 1.987 1.00 87.25 242 ILE A C 1
ATOM 1910 O O . ILE A 1 242 ? -28.594 -2.945 1.579 1.00 87.25 242 ILE A O 1
ATOM 1914 N N . THR A 1 243 ? -28.063 -0.809 1.182 1.00 89.19 243 THR A N 1
ATOM 1915 C CA . THR A 1 243 ? -27.609 -1.002 -0.195 1.00 89.19 243 THR A CA 1
ATOM 1916 C C . THR A 1 243 ? -26.086 -1.101 -0.264 1.00 89.19 243 THR A C 1
ATOM 1918 O O . THR A 1 243 ? -25.344 -0.553 0.554 1.00 89.19 243 THR A O 1
ATOM 1921 N N . ALA A 1 244 ? -25.571 -1.718 -1.330 1.00 85.75 244 ALA A N 1
ATOM 1922 C CA . ALA A 1 244 ? -24.128 -1.729 -1.582 1.00 85.75 244 ALA A CA 1
ATOM 1923 C C . ALA A 1 244 ? -23.525 -0.314 -1.718 1.00 85.75 244 ALA A C 1
ATOM 1925 O O . ALA A 1 244 ? -22.340 -0.128 -1.449 1.00 85.75 244 ALA A O 1
ATOM 1926 N N . ALA A 1 245 ? -24.314 0.680 -2.142 1.00 81.88 245 ALA A N 1
ATOM 1927 C CA . ALA A 1 245 ? -23.860 2.061 -2.280 1.00 81.88 245 ALA A CA 1
ATOM 1928 C C . ALA A 1 245 ? -23.704 2.753 -0.917 1.00 81.88 245 ALA A C 1
ATOM 1930 O O . ALA A 1 245 ? -22.688 3.407 -0.677 1.00 81.88 245 ALA A O 1
ATOM 1931 N N . GLU A 1 246 ? -24.672 2.573 -0.018 1.00 80.62 246 GLU A N 1
ATOM 1932 C CA . GLU A 1 246 ? -24.605 3.076 1.358 1.00 80.62 246 GLU A CA 1
ATOM 1933 C C . GLU A 1 246 ? -23.466 2.420 2.126 1.00 80.62 246 GLU A C 1
ATOM 1935 O O . GLU A 1 246 ? -22.688 3.117 2.777 1.00 80.62 246 GLU A O 1
ATOM 1940 N N . LEU A 1 247 ? -23.291 1.106 1.962 1.00 82.38 247 LEU A N 1
ATOM 1941 C CA . LEU A 1 247 ? -22.170 0.391 2.554 1.00 82.38 247 LEU A CA 1
ATOM 1942 C C . LEU A 1 247 ? -20.827 0.901 2.019 1.00 82.38 247 LEU A C 1
ATOM 1944 O O . LEU A 1 247 ? -19.926 1.193 2.801 1.00 82.38 247 LEU A O 1
ATOM 1948 N N . ALA A 1 248 ? -20.690 1.066 0.700 1.00 75.31 248 ALA A N 1
ATOM 1949 C CA . ALA A 1 248 ? -19.474 1.606 0.092 1.00 75.31 248 ALA A CA 1
ATOM 1950 C C . ALA A 1 248 ? -19.128 2.996 0.644 1.00 75.31 248 ALA A C 1
ATOM 1952 O O . ALA A 1 248 ? -17.977 3.255 1.002 1.00 75.31 248 ALA A O 1
ATOM 1953 N N . LYS A 1 249 ? -20.140 3.864 0.769 1.00 73.00 249 LYS A N 1
ATOM 1954 C CA . LYS A 1 249 ? -20.000 5.208 1.334 1.00 73.00 249 LYS A CA 1
ATOM 1955 C C . LYS A 1 249 ? -19.604 5.158 2.811 1.00 73.00 249 LYS A C 1
ATOM 1957 O O . LYS A 1 249 ? -18.604 5.767 3.183 1.00 73.00 249 LYS A O 1
ATOM 1962 N N . GLY A 1 250 ? -20.337 4.410 3.635 1.00 60.94 250 GLY A N 1
ATOM 1963 C CA . GLY A 1 250 ? -20.096 4.306 5.076 1.00 60.94 250 GLY A CA 1
ATOM 1964 C C . GLY A 1 250 ? -18.753 3.658 5.414 1.00 60.94 250 GLY A C 1
ATOM 1965 O O . GLY A 1 250 ? -18.085 4.049 6.369 1.00 60.94 250 GLY A O 1
ATOM 1966 N N . PHE A 1 251 ? -18.299 2.703 4.600 1.00 72.94 251 PHE A N 1
ATOM 1967 C CA . PHE A 1 251 ? -17.028 2.017 4.829 1.00 72.94 251 PHE A CA 1
ATOM 1968 C C . PHE A 1 251 ? -15.842 2.706 4.151 1.00 72.94 251 PHE A C 1
ATOM 1970 O O . PHE A 1 251 ? -14.700 2.361 4.459 1.00 72.94 251 PHE A O 1
ATOM 1977 N N . SER A 1 252 ? -16.098 3.693 3.282 1.00 72.69 252 SER A N 1
ATOM 1978 C CA . SER A 1 252 ? -15.097 4.316 2.405 1.00 72.69 252 SER A CA 1
ATOM 1979 C C . SER A 1 252 ? -14.346 3.283 1.553 1.00 72.69 252 SER A C 1
ATOM 1981 O O . SER A 1 252 ? -13.122 3.318 1.441 1.00 72.69 252 SER A O 1
ATOM 1983 N N . ILE A 1 253 ? -15.090 2.339 0.972 1.00 73.06 253 ILE A N 1
ATOM 1984 C CA . ILE A 1 253 ? -14.577 1.262 0.112 1.00 73.06 253 ILE A CA 1
ATOM 1985 C C . ILE A 1 253 ? -15.221 1.327 -1.273 1.00 73.06 253 ILE A C 1
ATOM 1987 O O . ILE A 1 253 ? -16.209 2.026 -1.494 1.00 73.06 253 ILE A O 1
ATOM 1991 N N . THR A 1 254 ? -14.683 0.566 -2.225 1.00 72.19 254 THR A N 1
ATOM 1992 C CA . THR A 1 254 ? -15.279 0.489 -3.563 1.00 72.19 254 THR A CA 1
ATOM 1993 C C . THR A 1 254 ? -16.657 -0.180 -3.525 1.00 72.19 254 THR A C 1
ATOM 1995 O O . THR A 1 254 ? -16.916 -1.068 -2.708 1.00 72.19 254 THR A O 1
ATOM 1998 N N . LEU A 1 255 ? -17.524 0.165 -4.482 1.00 75.69 255 LEU A N 1
ATOM 1999 C CA . LEU A 1 255 ? -18.827 -0.489 -4.649 1.00 75.69 255 LEU A CA 1
ATOM 2000 C C . LEU A 1 255 ? -18.699 -2.008 -4.868 1.00 75.69 255 LEU A C 1
ATOM 2002 O O . LEU A 1 255 ? -19.561 -2.775 -4.447 1.00 75.69 255 LEU A O 1
ATOM 2006 N N . ARG A 1 256 ? -17.612 -2.458 -5.511 1.00 78.12 256 ARG A N 1
ATOM 2007 C CA . ARG A 1 256 ? -17.308 -3.885 -5.695 1.00 78.12 256 ARG A CA 1
ATOM 2008 C C . ARG A 1 256 ? -17.008 -4.561 -4.356 1.00 78.12 256 ARG A C 1
ATOM 2010 O O . ARG A 1 256 ? -17.545 -5.632 -4.099 1.00 78.12 256 ARG A O 1
ATOM 2017 N N . SER A 1 257 ? -16.197 -3.931 -3.508 1.00 69.94 257 SER A N 1
ATOM 2018 C CA . SER A 1 257 ? -15.882 -4.434 -2.167 1.00 69.94 257 SER A CA 1
ATOM 2019 C C . SER A 1 257 ? -17.132 -4.504 -1.290 1.00 69.94 257 SER A C 1
ATOM 2021 O O . SER A 1 257 ? -17.351 -5.513 -0.631 1.00 69.94 257 SER A O 1
ATOM 2023 N N . ALA A 1 258 ? -17.985 -3.478 -1.340 1.00 79.81 258 ALA A N 1
ATOM 2024 C CA . ALA A 1 258 ? -19.254 -3.462 -0.616 1.00 79.81 258 ALA A CA 1
ATOM 2025 C C . ALA A 1 258 ? -20.211 -4.572 -1.081 1.00 79.81 258 ALA A C 1
ATOM 2027 O O . ALA A 1 258 ? -20.794 -5.266 -0.255 1.00 79.81 258 ALA A O 1
ATOM 2028 N N . ARG A 1 259 ? -20.324 -4.803 -2.397 1.00 87.00 259 ARG A N 1
ATOM 2029 C CA . ARG A 1 259 ? -21.099 -5.935 -2.934 1.00 87.00 259 ARG A CA 1
ATOM 2030 C C . ARG A 1 259 ? -20.565 -7.272 -2.442 1.00 87.00 259 ARG A C 1
ATOM 2032 O O . ARG A 1 259 ? -21.354 -8.081 -1.989 1.00 87.00 259 ARG A O 1
ATOM 2039 N N . ARG A 1 260 ? -19.242 -7.472 -2.484 1.00 85.00 260 ARG A N 1
ATOM 2040 C CA . ARG A 1 260 ? -18.613 -8.698 -1.978 1.00 85.00 260 ARG A CA 1
ATOM 2041 C C . ARG A 1 260 ? -18.998 -8.949 -0.521 1.00 85.00 260 ARG A C 1
ATOM 2043 O O . ARG A 1 260 ? -19.402 -10.052 -0.206 1.00 85.00 260 ARG A O 1
ATOM 2050 N N . ILE A 1 261 ? -18.933 -7.920 0.328 1.00 82.12 261 ILE A N 1
ATOM 2051 C CA . ILE A 1 261 ? -19.321 -8.018 1.743 1.00 82.12 261 ILE A CA 1
ATOM 2052 C C . ILE A 1 261 ? -20.781 -8.471 1.889 1.00 82.12 261 ILE A C 1
ATOM 2054 O O . ILE A 1 261 ? -21.053 -9.408 2.628 1.00 82.12 261 ILE A O 1
ATOM 2058 N N . LEU A 1 262 ? -21.710 -7.842 1.164 1.00 88.12 262 LEU A N 1
ATOM 2059 C CA . LEU A 1 262 ? -23.137 -8.171 1.254 1.00 88.12 262 LEU A CA 1
ATOM 2060 C C . LEU A 1 262 ? -23.459 -9.565 0.709 1.00 88.12 262 LEU A C 1
ATOM 2062 O O . LEU A 1 262 ? -24.243 -10.277 1.323 1.00 88.12 262 LEU A O 1
ATOM 2066 N N . THR A 1 263 ? -22.823 -9.973 -0.391 1.00 85.88 263 THR A N 1
ATOM 2067 C CA . THR A 1 263 ? -22.962 -11.329 -0.937 1.00 85.88 263 THR A CA 1
ATOM 2068 C C . THR A 1 263 ? -22.417 -12.370 0.036 1.00 85.88 263 THR A C 1
ATOM 2070 O O . THR A 1 263 ? -23.102 -13.341 0.315 1.00 85.88 263 THR A O 1
ATOM 2073 N N . THR A 1 264 ? -21.252 -12.136 0.647 1.00 83.69 264 THR A N 1
ATOM 2074 C CA . THR A 1 264 ? -20.711 -13.047 1.667 1.00 83.69 264 THR A CA 1
ATOM 2075 C C . THR A 1 264 ? -21.658 -13.191 2.862 1.00 83.69 264 THR A C 1
ATOM 2077 O O . THR A 1 264 ? -21.846 -14.298 3.357 1.00 83.69 264 THR A O 1
ATOM 2080 N N . LEU A 1 265 ? -22.300 -12.111 3.314 1.00 86.69 265 LEU A N 1
ATOM 2081 C CA . LEU A 1 265 ? -23.300 -12.188 4.387 1.00 86.69 265 LEU A CA 1
ATOM 2082 C C . LEU A 1 265 ? -24.579 -12.915 3.943 1.00 86.69 265 LEU A C 1
ATOM 2084 O O . LEU A 1 265 ? -25.195 -13.615 4.743 1.00 86.69 265 LEU A O 1
ATOM 2088 N N . GLU A 1 266 ? -24.984 -12.765 2.684 1.00 87.00 266 GLU A N 1
ATOM 2089 C CA . GLU A 1 266 ? -26.132 -13.470 2.105 1.00 87.00 266 GLU A CA 1
ATOM 2090 C C . GLU A 1 266 ? -25.879 -14.980 2.001 1.00 87.00 266 GLU A C 1
ATOM 2092 O O . GLU A 1 266 ? -26.724 -15.769 2.424 1.00 87.00 266 GLU A O 1
ATOM 2097 N N . ASP A 1 267 ? -24.691 -15.381 1.541 1.00 84.94 267 ASP A N 1
ATOM 2098 C CA . ASP A 1 267 ? -24.277 -16.785 1.418 1.00 84.94 267 ASP A CA 1
ATOM 2099 C C . ASP A 1 267 ? -24.335 -17.518 2.770 1.00 84.94 267 ASP A C 1
ATOM 2101 O O . ASP A 1 267 ? -24.739 -18.679 2.848 1.00 84.94 267 ASP A O 1
ATOM 2105 N N . HIS A 1 268 ? -24.012 -16.806 3.853 1.00 83.38 268 HIS A N 1
ATOM 2106 C CA . HIS A 1 268 ? -24.065 -17.319 5.225 1.00 83.38 268 HIS A CA 1
ATOM 2107 C C . HIS A 1 268 ? -25.433 -17.118 5.898 1.00 83.38 268 HIS A C 1
ATOM 2109 O O . HIS A 1 268 ? -25.575 -17.374 7.089 1.00 83.38 268 HIS A O 1
ATOM 2115 N N . ARG A 1 269 ? -26.462 -16.690 5.150 1.00 82.94 269 ARG A N 1
ATOM 2116 C CA . ARG A 1 269 ? -27.839 -16.447 5.632 1.00 82.94 269 ARG A CA 1
ATOM 2117 C C . ARG A 1 269 ? -27.947 -15.390 6.735 1.00 82.94 269 ARG A C 1
ATOM 2119 O O . ARG A 1 269 ? -28.875 -15.420 7.541 1.00 82.94 269 ARG A O 1
ATOM 2126 N N . ILE A 1 270 ? -27.009 -14.454 6.762 1.00 84.38 270 ILE A N 1
ATOM 2127 C CA . ILE A 1 270 ? -26.957 -13.325 7.699 1.00 84.38 270 ILE A CA 1
ATOM 2128 C C . ILE A 1 270 ? -27.571 -12.082 7.057 1.00 84.38 270 ILE A C 1
ATOM 2130 O O . ILE A 1 270 ? -28.167 -11.252 7.736 1.00 84.38 270 ILE A O 1
ATOM 2134 N N . ALA A 1 271 ? -27.456 -11.965 5.735 1.00 88.06 271 ALA A N 1
ATOM 2135 C CA . ALA A 1 271 ? -28.175 -10.980 4.945 1.00 88.06 271 ALA A CA 1
ATOM 2136 C C . ALA A 1 271 ? -29.256 -11.649 4.089 1.00 88.06 271 ALA A C 1
ATOM 2138 O O . ALA A 1 271 ? -29.120 -12.796 3.667 1.00 88.06 271 ALA A O 1
ATOM 2139 N N . LYS A 1 272 ? -30.327 -10.913 3.791 1.00 89.19 272 LYS A N 1
ATOM 2140 C CA . LYS A 1 272 ? -31.362 -11.330 2.841 1.00 89.19 272 LYS A CA 1
ATOM 2141 C C . LYS A 1 272 ? -31.734 -10.172 1.933 1.00 89.19 272 LYS A C 1
ATOM 2143 O O . LYS A 1 272 ? -32.008 -9.077 2.418 1.00 89.19 272 LYS A O 1
ATOM 2148 N N . VAL A 1 273 ? -31.813 -10.408 0.628 1.00 88.81 273 VAL A N 1
ATOM 2149 C CA . VAL A 1 273 ? -32.375 -9.416 -0.295 1.00 88.81 273 VAL A CA 1
ATOM 2150 C C . VAL A 1 273 ? -33.872 -9.261 -0.015 1.00 88.81 273 VAL A C 1
ATOM 2152 O O . VAL A 1 273 ? -34.641 -10.218 -0.110 1.00 88.81 273 VAL A O 1
ATOM 2155 N N . ILE A 1 274 ? -34.279 -8.048 0.359 1.00 84.88 274 ILE A N 1
ATOM 2156 C CA . ILE A 1 274 ? -35.669 -7.700 0.703 1.00 84.88 274 ILE A CA 1
ATOM 2157 C C . ILE A 1 274 ? -36.335 -6.793 -0.331 1.00 84.88 274 ILE A C 1
ATOM 2159 O O . ILE A 1 274 ? -37.527 -6.511 -0.227 1.00 84.88 274 ILE A O 1
ATOM 2163 N N . GLY A 1 275 ? -35.589 -6.338 -1.335 1.00 80.38 275 GLY A N 1
ATOM 2164 C CA . GLY A 1 275 ? -36.145 -5.536 -2.411 1.00 80.38 275 GLY A CA 1
ATOM 2165 C C . GLY A 1 275 ? -35.095 -4.973 -3.353 1.00 80.38 275 GLY A C 1
ATOM 2166 O O . GLY A 1 275 ? -33.903 -5.269 -3.255 1.00 80.38 275 GLY A O 1
ATOM 2167 N N . GLU A 1 276 ? -35.569 -4.124 -4.256 1.00 76.38 276 GLU A N 1
ATOM 2168 C CA . GLU A 1 276 ? -34.762 -3.377 -5.212 1.00 76.38 276 GLU A CA 1
ATOM 2169 C C . GLU A 1 276 ? -35.052 -1.880 -5.056 1.00 76.38 276 GLU A C 1
ATOM 2171 O O . GLU A 1 276 ? -36.206 -1.452 -5.027 1.00 76.38 276 GLU A O 1
ATOM 2176 N N . GLU A 1 277 ? -34.002 -1.072 -4.952 1.00 69.31 277 GLU A N 1
ATOM 2177 C CA . GLU A 1 277 ? -34.092 0.384 -4.942 1.00 69.31 277 GLU A CA 1
ATOM 2178 C C . GLU A 1 277 ? -34.466 0.868 -6.356 1.00 69.31 277 GLU A C 1
ATOM 2180 O O . GLU A 1 277 ? -33.680 0.743 -7.302 1.00 69.31 277 GLU A O 1
ATOM 2185 N N . GLN A 1 278 ? -35.674 1.418 -6.521 1.00 57.81 278 GLN A N 1
ATOM 2186 C CA . GLN A 1 278 ? -36.100 1.996 -7.796 1.00 57.81 278 GLN A CA 1
ATOM 2187 C C . GLN A 1 278 ? -35.499 3.388 -7.997 1.00 57.81 278 GLN A C 1
ATOM 2189 O O . GLN A 1 278 ? -35.924 4.369 -7.388 1.00 57.81 278 GLN A O 1
ATOM 2194 N N . ILE A 1 279 ? -34.554 3.496 -8.927 1.00 55.44 279 ILE A N 1
ATOM 2195 C CA . ILE A 1 279 ? -34.072 4.783 -9.434 1.00 55.44 279 ILE A CA 1
ATOM 2196 C C . ILE A 1 279 ? -34.801 5.085 -10.745 1.00 55.44 279 ILE A C 1
ATOM 2198 O O . ILE A 1 279 ? -34.904 4.226 -11.619 1.00 55.44 279 ILE A O 1
ATOM 2202 N N . LYS A 1 280 ? -35.269 6.326 -10.925 1.00 46.78 280 LYS A N 1
ATOM 2203 C CA . LYS A 1 280 ? -35.749 6.820 -12.225 1.00 46.78 280 LYS A CA 1
ATOM 2204 C C . LYS A 1 280 ? -34.572 6.881 -13.218 1.00 46.78 280 LYS A C 1
ATOM 2206 O O . LYS A 1 280 ? -33.896 7.901 -13.302 1.00 46.78 280 LYS A O 1
ATOM 2211 N N . GLY A 1 281 ? -34.292 5.794 -13.943 1.00 54.31 281 GLY A N 1
ATOM 2212 C CA . GLY A 1 281 ? -33.238 5.736 -14.970 1.00 54.31 281 GLY A CA 1
ATOM 2213 C C . GLY A 1 281 ? -32.831 4.313 -15.389 1.00 54.31 281 GLY A C 1
ATOM 2214 O O . GLY A 1 281 ? -33.209 3.337 -14.751 1.00 54.31 281 GLY A O 1
ATOM 2215 N N . ARG A 1 282 ? -32.051 4.183 -16.477 1.00 41.53 282 ARG A N 1
ATOM 2216 C CA . ARG A 1 282 ? -31.494 2.896 -16.953 1.00 41.53 282 ARG A CA 1
ATOM 2217 C C . ARG A 1 282 ? -30.256 2.495 -16.134 1.00 41.53 282 ARG A C 1
ATOM 2219 O O . ARG A 1 282 ? -29.311 3.274 -16.048 1.00 41.53 282 ARG A O 1
ATOM 2226 N N . GLY A 1 283 ? -30.226 1.272 -15.595 1.00 56.34 283 GLY A N 1
ATOM 2227 C CA . GLY A 1 283 ? -29.068 0.716 -14.879 1.00 56.34 283 GLY A CA 1
ATOM 2228 C C . GLY A 1 283 ? -29.316 -0.678 -14.285 1.00 56.34 283 GLY A C 1
ATOM 2229 O O . GLY A 1 283 ? -30.444 -1.161 -14.282 1.00 56.34 283 GLY A O 1
ATOM 2230 N N . ARG A 1 284 ? -28.250 -1.336 -13.798 1.00 55.88 284 ARG A N 1
ATOM 2231 C CA . ARG A 1 284 ? -28.314 -2.651 -13.123 1.00 55.88 284 ARG A CA 1
ATOM 2232 C C . ARG A 1 284 ? -29.072 -2.524 -11.785 1.00 55.88 284 ARG A C 1
ATOM 2234 O O . ARG A 1 284 ? -28.796 -1.551 -11.078 1.00 55.88 284 ARG A O 1
ATOM 2241 N N . PRO A 1 285 ? -29.934 -3.493 -11.414 1.00 59.12 285 PRO A N 1
ATOM 2242 C CA . PRO A 1 285 ? -30.694 -3.460 -10.164 1.00 59.12 285 PRO A CA 1
ATOM 2243 C C . PRO A 1 285 ? -29.812 -3.189 -8.942 1.00 59.12 285 PRO A C 1
ATOM 2245 O O . PRO A 1 285 ? -28.686 -3.697 -8.841 1.00 59.12 285 PRO A O 1
ATOM 2248 N N . ARG A 1 286 ? -30.320 -2.369 -8.018 1.00 75.19 286 ARG A N 1
ATOM 2249 C CA . ARG A 1 286 ? -29.703 -2.111 -6.716 1.00 75.19 286 ARG A CA 1
ATOM 2250 C C . ARG A 1 286 ? -30.495 -2.850 -5.654 1.00 75.19 286 ARG A C 1
ATOM 2252 O O . ARG A 1 286 ? -31.547 -2.388 -5.235 1.00 75.19 286 ARG A O 1
ATOM 2259 N N . TYR A 1 287 ? -29.990 -4.004 -5.247 1.00 84.19 287 TYR A N 1
ATOM 2260 C CA . TYR A 1 287 ? -30.611 -4.777 -4.183 1.00 84.19 287 TYR A CA 1
ATOM 2261 C C . TYR A 1 287 ? -30.485 -4.065 -2.835 1.00 84.19 287 TYR A C 1
ATOM 2263 O O . TYR A 1 287 ? -29.433 -3.501 -2.509 1.00 84.19 287 TYR A O 1
ATOM 2271 N N . VAL A 1 288 ? -31.570 -4.122 -2.068 1.00 86.50 288 VAL A N 1
ATOM 2272 C CA . VAL A 1 288 ? -31.631 -3.735 -0.661 1.00 86.50 288 VAL A CA 1
ATOM 2273 C C . VAL A 1 288 ? -31.507 -5.010 0.164 1.00 86.50 288 VAL A C 1
ATOM 2275 O O . VAL A 1 288 ? -32.308 -5.936 0.012 1.00 86.50 288 VAL A O 1
ATOM 2278 N N . TYR A 1 289 ? -30.496 -5.057 1.024 1.00 90.12 289 TYR A N 1
ATOM 2279 C CA . TYR A 1 289 ? -30.212 -6.188 1.899 1.00 90.12 289 TYR A CA 1
ATOM 2280 C C . TYR A 1 289 ? -30.705 -5.879 3.306 1.00 90.12 289 TYR A C 1
ATOM 2282 O O . TYR A 1 289 ? -30.362 -4.839 3.855 1.00 90.12 289 TYR A O 1
ATOM 2290 N N . HIS A 1 290 ? -31.469 -6.785 3.901 1.00 87.06 290 HIS A N 1
ATOM 2291 C CA . HIS A 1 290 ? -31.747 -6.791 5.329 1.00 87.06 290 HIS A CA 1
ATOM 2292 C C . HIS A 1 290 ? -30.668 -7.595 6.045 1.00 87.06 290 HIS A C 1
ATOM 2294 O O . HIS A 1 290 ? -30.431 -8.743 5.668 1.00 87.06 290 HIS A O 1
ATOM 2300 N N . ILE A 1 291 ? -30.035 -7.011 7.058 1.00 86.62 291 ILE A N 1
ATOM 2301 C CA . ILE A 1 291 ? -29.017 -7.676 7.874 1.00 86.62 291 ILE A CA 1
ATOM 2302 C C . ILE A 1 291 ? -29.648 -8.161 9.181 1.00 86.62 291 ILE A C 1
ATOM 2304 O O . ILE A 1 291 ? -30.153 -7.364 9.975 1.00 86.62 291 ILE A O 1
ATOM 2308 N N . ASP A 1 292 ? -29.588 -9.468 9.419 1.00 83.50 292 ASP A N 1
ATOM 2309 C CA . ASP A 1 292 ? -30.027 -10.079 10.667 1.00 83.50 292 ASP A CA 1
ATOM 2310 C C . ASP A 1 292 ? -28.864 -10.165 11.662 1.00 83.50 292 ASP A C 1
ATOM 2312 O O . ASP A 1 292 ? -28.072 -11.110 11.676 1.00 83.50 292 ASP A O 1
ATOM 2316 N N . PHE A 1 293 ? -28.771 -9.163 12.536 1.00 74.75 293 PHE A N 1
ATOM 2317 C CA . PHE A 1 293 ? -27.763 -9.147 13.591 1.00 74.75 293 PHE A CA 1
ATOM 2318 C C . PHE A 1 293 ? -28.050 -10.130 14.734 1.00 74.75 293 PHE A C 1
ATOM 2320 O O . PHE A 1 293 ? -27.185 -10.303 15.591 1.00 74.75 293 PHE A O 1
ATOM 2327 N N . ASN A 1 294 ? -29.208 -10.807 14.772 1.00 70.44 294 ASN A N 1
ATOM 2328 C CA . ASN A 1 294 ? -29.549 -11.725 15.867 1.00 70.44 294 ASN A CA 1
ATOM 2329 C C . ASN A 1 294 ? -28.561 -12.888 15.989 1.00 70.44 294 ASN A C 1
ATOM 2331 O O . ASN A 1 294 ? -28.281 -13.340 17.096 1.00 70.44 294 ASN A O 1
ATOM 2335 N N . GLN A 1 295 ? -27.963 -13.304 14.871 1.00 65.69 295 GLN A N 1
ATOM 2336 C CA . GLN A 1 295 ? -26.935 -14.346 14.838 1.00 65.69 295 GLN A CA 1
ATOM 2337 C C . GLN A 1 295 ? -25.624 -13.912 15.519 1.00 65.69 295 GLN A C 1
ATOM 2339 O O . GLN A 1 295 ? -24.866 -14.752 15.995 1.00 65.69 295 GLN A O 1
ATOM 2344 N N . PHE A 1 296 ? -25.385 -12.601 15.637 1.00 64.25 296 PHE A N 1
ATOM 2345 C CA . PHE A 1 296 ? -24.246 -12.023 16.361 1.00 64.25 296 PHE A CA 1
ATOM 2346 C C . PHE A 1 296 ? -24.619 -11.501 17.758 1.00 64.25 296 PHE A C 1
ATOM 2348 O O . PHE A 1 296 ? -23.753 -11.362 18.620 1.00 64.25 296 PHE A O 1
ATOM 2355 N N . ASN A 1 297 ? -25.903 -11.223 17.998 1.00 50.16 297 ASN A N 1
ATOM 2356 C CA . ASN A 1 297 ? -26.423 -10.624 19.232 1.00 50.16 297 ASN A CA 1
ATOM 2357 C C . ASN A 1 297 ? -26.578 -11.607 20.401 1.00 50.16 297 ASN A C 1
ATOM 2359 O O . ASN A 1 297 ? -26.959 -11.186 21.491 1.00 50.16 297 ASN A O 1
ATOM 2363 N N . VAL A 1 298 ? -26.275 -12.893 20.210 1.00 46.31 298 VAL A N 1
ATOM 2364 C CA . VAL A 1 298 ? -26.452 -13.921 21.251 1.00 46.31 298 VAL A CA 1
ATOM 2365 C C . VAL A 1 298 ? -25.553 -13.674 22.477 1.00 46.31 298 VAL A C 1
ATOM 2367 O O . VAL A 1 298 ? -25.881 -14.120 23.569 1.00 46.31 298 VAL A O 1
ATOM 2370 N N . ASP A 1 299 ? -24.454 -12.920 22.340 1.00 52.44 299 ASP A N 1
ATOM 2371 C CA . ASP A 1 299 ? -23.472 -12.715 23.417 1.00 52.44 299 ASP A CA 1
ATOM 2372 C C . ASP A 1 299 ? -22.755 -11.345 23.329 1.00 52.44 299 ASP A C 1
ATOM 2374 O O . ASP A 1 299 ? -21.535 -11.257 23.481 1.00 52.44 299 ASP A O 1
ATOM 2378 N N . LYS A 1 300 ? -23.482 -10.246 23.079 1.00 42.53 300 LYS A N 1
ATOM 2379 C CA . LYS A 1 300 ? -22.899 -8.890 23.142 1.00 42.53 300 LYS A CA 1
ATOM 2380 C C . LYS A 1 300 ? -22.521 -8.569 24.596 1.00 42.53 300 LYS A C 1
ATOM 2382 O O . LYS A 1 300 ? -23.370 -8.141 25.375 1.00 42.53 300 LYS A O 1
ATOM 2387 N N . ARG A 1 301 ? -21.256 -8.766 24.984 1.00 40.53 301 ARG A N 1
ATOM 2388 C CA . ARG A 1 301 ? -20.739 -8.272 26.270 1.00 40.53 301 ARG A CA 1
ATOM 2389 C C . ARG A 1 301 ? -19.986 -6.969 26.080 1.00 40.53 301 ARG A C 1
ATOM 2391 O O . ARG A 1 301 ? -19.087 -6.856 25.252 1.00 40.53 301 ARG A O 1
ATOM 2398 N N . LEU A 1 302 ? -20.382 -6.006 26.897 1.00 40.38 302 LEU A N 1
ATOM 2399 C CA . LEU A 1 302 ? -19.718 -4.734 27.088 1.00 40.38 302 LEU A CA 1
ATOM 2400 C C . LEU A 1 302 ? -18.565 -4.959 28.078 1.00 40.38 302 LEU A C 1
ATOM 2402 O O . LEU A 1 302 ? -18.806 -5.209 29.258 1.00 40.38 302 LEU A O 1
ATOM 2406 N N . ILE A 1 303 ? -17.319 -4.925 27.602 1.00 40.50 303 ILE A N 1
ATOM 2407 C CA . ILE A 1 303 ? -16.123 -5.100 28.443 1.00 40.50 303 ILE A CA 1
ATOM 2408 C C . ILE A 1 303 ? -15.460 -3.733 28.643 1.00 40.50 303 ILE A C 1
ATOM 2410 O O . ILE A 1 303 ? -15.266 -3.026 27.655 1.00 40.50 303 ILE A O 1
ATOM 2414 N N . PRO A 1 304 ? -15.105 -3.323 29.874 1.00 30.14 304 PRO A N 1
ATOM 2415 C CA . PRO A 1 304 ? -14.406 -2.062 30.101 1.00 30.14 304 PRO A CA 1
ATOM 2416 C C . PRO A 1 304 ? -13.155 -1.971 29.223 1.00 30.14 304 PRO A C 1
ATOM 2418 O O . PRO A 1 304 ? -12.367 -2.911 29.151 1.00 30.14 304 PRO A O 1
ATOM 2421 N N . ALA A 1 305 ? -12.959 -0.837 28.545 1.00 38.16 305 ALA A N 1
ATOM 2422 C CA . ALA A 1 305 ? -11.805 -0.643 27.661 1.00 38.16 305 ALA A CA 1
ATOM 2423 C C . ALA A 1 305 ? -10.450 -0.702 28.402 1.00 38.16 305 ALA A C 1
ATOM 2425 O O . ALA A 1 305 ? -9.408 -0.853 27.763 1.00 38.16 305 ALA A O 1
ATOM 2426 N N . TYR A 1 306 ? -10.483 -0.618 29.736 1.00 32.88 306 TYR A N 1
ATOM 2427 C CA . TYR A 1 306 ? -9.347 -0.746 30.638 1.00 32.88 306 TYR A CA 1
ATOM 2428 C C . TYR A 1 306 ? -9.689 -1.762 31.735 1.00 32.88 306 TYR A C 1
ATOM 2430 O O . TYR A 1 306 ? -10.563 -1.505 32.565 1.00 32.88 306 TYR A O 1
ATOM 2438 N N . GLY A 1 307 ? -9.010 -2.908 31.706 1.00 30.75 307 GLY A N 1
ATOM 2439 C CA . GLY A 1 307 ? -9.135 -4.019 32.650 1.00 30.75 307 GLY A CA 1
ATOM 2440 C C . GLY A 1 307 ? -8.232 -5.160 32.225 1.00 30.75 307 GLY A C 1
ATOM 2441 O O . GLY A 1 307 ? -8.503 -5.715 31.140 1.00 30.75 307 GLY A O 1
#